Protein AF-0000000085093942 (afdb_homodimer)

Radius of gyration: 23.27 Å; Cα contacts (8 Å, |Δi|>4): 453; chains: 2; bounding box: 44×76×63 Å

Structure (mmCIF, N/CA/C/O backbone):
data_AF-0000000085093942-model_v1
#
loop_
_entity.id
_entity.type
_entity.pdbx_description
1 polymer 'DUF1772-domain-containing protein'
#
loop_
_atom_site.group_PDB
_atom_site.id
_atom_site.type_symbol
_atom_site.label_atom_id
_atom_site.label_alt_id
_atom_site.label_comp_id
_atom_site.label_asym_id
_atom_site.label_entity_id
_atom_site.label_seq_id
_atom_site.pdbx_PDB_ins_code
_atom_site.Cartn_x
_atom_site.Cartn_y
_atom_site.Cartn_z
_atom_site.occupancy
_atom_site.B_iso_or_equiv
_atom_site.auth_seq_id
_atom_site.auth_comp_id
_atom_site.auth_asym_id
_atom_site.auth_atom_id
_atom_site.pdbx_PDB_model_num
ATOM 1 N N . MET A 1 1 ? 20.281 -48.281 9.906 1 34.34 1 MET A N 1
ATOM 2 C CA . MET A 1 1 ? 18.875 -47.969 10.156 1 34.34 1 MET A CA 1
ATOM 3 C C . MET A 1 1 ? 18.703 -46.531 10.617 1 34.34 1 MET A C 1
ATOM 5 O O . MET A 1 1 ? 19.203 -46.156 11.672 1 34.34 1 MET A O 1
ATOM 9 N N . SER A 1 2 ? 18.625 -45.656 9.695 1 48.56 2 SER A N 1
ATOM 10 C CA . SER A 1 2 ? 18.5 -44.219 9.953 1 48.56 2 SER A CA 1
ATOM 11 C C . SER A 1 2 ? 17.344 -43.906 10.906 1 48.56 2 SER A C 1
ATOM 13 O O . SER A 1 2 ? 16.266 -44.469 10.766 1 48.56 2 SER A O 1
ATOM 15 N N . SER A 1 3 ? 17.656 -43.5 12.148 1 49.12 3 SER A N 1
ATOM 16 C CA . SER A 1 3 ? 16.734 -43.25 13.25 1 49.12 3 SER A CA 1
ATOM 17 C C . SER A 1 3 ? 15.523 -42.438 12.789 1 49.12 3 SER A C 1
ATOM 19 O O . SER A 1 3 ? 15.625 -41.656 11.836 1 49.12 3 SER A O 1
ATOM 21 N N . PRO A 1 4 ? 14.297 -42.969 13.312 1 52.38 4 PRO A N 1
ATOM 22 C CA . PRO A 1 4 ? 13.055 -42.281 12.969 1 52.38 4 PRO A CA 1
ATOM 23 C C . PRO A 1 4 ? 13.172 -40.75 13.102 1 52.38 4 PRO A C 1
ATOM 25 O O . PRO A 1 4 ? 12.422 -40.031 12.461 1 52.38 4 PRO A O 1
ATOM 28 N N . LEU A 1 5 ? 13.953 -40.312 13.969 1 55.22 5 LEU A N 1
ATOM 29 C CA . LEU A 1 5 ? 14.18 -38.875 14.07 1 55.22 5 LEU A CA 1
ATOM 30 C C . LEU A 1 5 ? 14.914 -38.344 12.836 1 55.22 5 LEU A C 1
ATOM 32 O O . LEU A 1 5 ? 14.781 -37.188 12.484 1 55.22 5 LEU A O 1
ATOM 36 N N . GLN A 1 6 ? 15.836 -39.094 12.289 1 44.84 6 GLN A N 1
ATOM 37 C CA . GLN A 1 6 ? 16.531 -38.719 11.07 1 44.84 6 GLN A CA 1
ATOM 38 C C . GLN A 1 6 ? 15.578 -38.719 9.875 1 44.84 6 GLN A C 1
ATOM 40 O O . GLN A 1 6 ? 15.648 -37.812 9.016 1 44.84 6 GLN A O 1
ATOM 45 N N . LEU A 1 7 ? 14.672 -39.688 9.727 1 47.19 7 LEU A N 1
ATOM 46 C CA . LEU A 1 7 ? 13.664 -39.688 8.672 1 47.19 7 LEU A CA 1
ATOM 47 C C . LEU A 1 7 ? 12.672 -38.531 8.883 1 47.19 7 LEU A C 1
ATOM 49 O O . LEU A 1 7 ? 12.211 -37.938 7.918 1 47.19 7 LEU A O 1
ATOM 53 N N . GLN A 1 8 ? 12.242 -38.312 10.133 1 45.25 8 GLN A N 1
ATOM 54 C CA . GLN A 1 8 ? 11.344 -37.188 10.383 1 45.25 8 GLN A CA 1
ATOM 55 C C . GLN A 1 8 ? 12.047 -35.844 10.125 1 45.25 8 GLN A C 1
ATOM 57 O O . GLN A 1 8 ? 11.422 -34.875 9.68 1 45.25 8 GLN A O 1
ATOM 62 N N . LEU A 1 9 ? 13.305 -35.75 10.453 1 42.56 9 LEU A N 1
ATOM 63 C CA . LEU A 1 9 ? 14.055 -34.531 10.125 1 42.56 9 LEU A CA 1
ATOM 64 C C . LEU A 1 9 ? 14.328 -34.469 8.625 1 42.56 9 LEU A C 1
ATOM 66 O O . LEU A 1 9 ? 14.391 -33.375 8.055 1 42.56 9 LEU A O 1
ATOM 70 N N . GLN A 1 10 ? 14.711 -35.594 7.902 1 41.38 10 GLN A N 1
ATOM 71 C CA . GLN A 1 10 ? 14.82 -35.625 6.449 1 41.38 10 GLN A CA 1
ATOM 72 C C . GLN A 1 10 ? 13.477 -35.344 5.789 1 41.38 10 GLN A C 1
ATOM 74 O O . GLN A 1 10 ? 13.406 -34.656 4.766 1 41.38 10 GLN A O 1
ATOM 79 N N . SER A 1 11 ? 12.406 -36.031 6.211 1 41.09 11 SER A N 1
ATOM 80 C CA . SER A 1 11 ? 11.102 -35.656 5.672 1 41.09 11 SER A CA 1
ATOM 81 C C . SER A 1 11 ? 10.742 -34.219 6.031 1 41.09 11 SER A C 1
ATOM 83 O O . SER A 1 11 ? 10.188 -33.5 5.207 1 41.09 11 SER A O 1
ATOM 85 N N . LEU A 1 12 ? 11 -33.781 7.203 1 42.44 12 LEU A N 1
ATOM 86 C CA . LEU A 1 12 ? 10.852 -32.375 7.566 1 42.44 12 LEU A CA 1
ATOM 87 C C . LEU A 1 12 ? 11.875 -31.5 6.832 1 42.44 12 LEU A C 1
ATOM 89 O O . LEU A 1 12 ? 11.602 -30.344 6.523 1 42.44 12 LEU A O 1
ATOM 93 N N . SER A 1 13 ? 13.102 -31.891 6.762 1 40.06 13 SER A N 1
ATOM 94 C CA . SER A 1 13 ? 14.102 -31.203 5.953 1 40.06 13 SER A CA 1
ATOM 95 C C . SER A 1 13 ? 13.758 -31.266 4.469 1 40.06 13 SER A C 1
ATOM 97 O O . SER A 1 13 ? 13.945 -30.297 3.734 1 40.06 13 SER A O 1
ATOM 99 N N . SER A 1 14 ? 13.633 -32.469 3.867 1 39.09 14 SER A N 1
ATOM 100 C CA . SER A 1 14 ? 13.211 -32.594 2.479 1 39.09 14 SER A CA 1
ATOM 101 C C . SER A 1 14 ? 11.836 -31.953 2.26 1 39.09 14 SER A C 1
ATOM 103 O O . SER A 1 14 ? 11.531 -31.484 1.163 1 39.09 14 SER A O 1
ATOM 105 N N . LEU A 1 15 ? 10.797 -32.312 3.008 1 39 15 LEU A N 1
ATOM 106 C CA . LEU A 1 15 ? 9.516 -31.625 3.012 1 39 15 LEU A CA 1
ATOM 107 C C . LEU A 1 15 ? 9.711 -30.141 3.33 1 39 15 LEU A C 1
ATOM 109 O O . LEU A 1 15 ? 8.75 -29.375 3.305 1 39 15 LEU A O 1
ATOM 113 N N . THR A 1 16 ? 10.695 -29.75 4.125 1 39.97 16 THR A N 1
ATOM 114 C CA . THR A 1 16 ? 11 -28.438 4.695 1 39.97 16 THR A CA 1
ATOM 115 C C . THR A 1 16 ? 11.141 -27.391 3.594 1 39.97 16 THR A C 1
ATOM 117 O O . THR A 1 16 ? 10.508 -26.328 3.656 1 39.97 16 THR A O 1
ATOM 120 N N . ILE A 1 17 ? 12.375 -27.125 3.051 1 42.88 17 ILE A N 1
ATOM 121 C CA . ILE A 1 17 ? 12.711 -26.125 2.041 1 42.88 17 ILE A CA 1
ATOM 122 C C . ILE A 1 17 ? 11.945 -26.422 0.755 1 42.88 17 ILE A C 1
ATOM 124 O O . ILE A 1 17 ? 11.445 -25.484 0.107 1 42.88 17 ILE A O 1
ATOM 128 N N . SER A 1 18 ? 11.969 -27.625 0.318 1 43.94 18 SER A N 1
ATOM 129 C CA . SER A 1 18 ? 11.344 -28.047 -0.922 1 43.94 18 SER A CA 1
ATOM 130 C C . S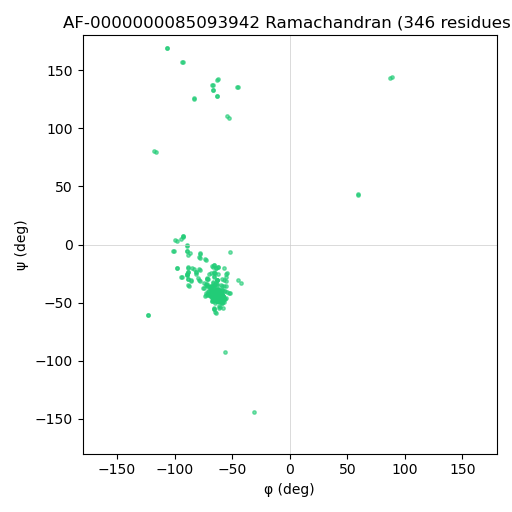ER A 1 18 ? 9.836 -27.812 -0.888 1 43.94 18 SER A C 1
ATOM 132 O O . SER A 1 18 ? 9.234 -27.453 -1.902 1 43.94 18 SER A O 1
ATOM 134 N N . SER A 1 19 ? 9.219 -28.375 0.167 1 44.09 19 SER A N 1
ATOM 135 C CA . SER A 1 19 ? 7.77 -28.219 0.263 1 44.09 19 SER A CA 1
ATOM 136 C C . SER A 1 19 ? 7.379 -26.75 0.396 1 44.09 19 SER A C 1
ATOM 138 O O . SER A 1 19 ? 6.203 -26.406 0.272 1 44.09 19 SER A O 1
ATOM 140 N N . PHE A 1 20 ? 8.266 -25.891 0.915 1 48.88 20 PHE A N 1
ATOM 141 C CA . PHE A 1 20 ? 8 -24.469 1.139 1 48.88 20 PHE A CA 1
ATOM 142 C C . PHE A 1 20 ? 8.312 -23.656 -0.111 1 48.88 20 PHE A C 1
ATOM 144 O O . PHE A 1 20 ? 8.195 -22.422 -0.103 1 48.88 20 PHE A O 1
ATOM 151 N N . LEU A 1 21 ? 8.883 -24.281 -1.082 1 53.06 21 LEU A N 1
ATOM 152 C CA . LEU A 1 21 ? 9.32 -23.734 -2.361 1 53.06 21 LEU A CA 1
ATOM 153 C C . LEU A 1 21 ? 8.125 -23.25 -3.178 1 53.06 21 LEU A C 1
ATOM 155 O O . LEU A 1 21 ? 8.195 -22.203 -3.836 1 53.06 21 LEU A O 1
ATOM 159 N N . PRO A 1 22 ? 7.188 -24.188 -3.242 1 52.16 22 PRO A N 1
ATOM 160 C CA . PRO A 1 22 ? 6.109 -23.859 -4.184 1 52.16 22 PRO A CA 1
ATOM 161 C C . PRO A 1 22 ? 5.469 -22.5 -3.904 1 52.16 22 PRO A C 1
ATOM 163 O O . PRO A 1 22 ? 5.117 -21.781 -4.84 1 52.16 22 PRO A O 1
ATOM 166 N N . PRO A 1 23 ? 5.551 -22.016 -2.619 1 70.12 23 PRO A N 1
ATOM 167 C CA . PRO A 1 23 ? 4.859 -20.734 -2.436 1 70.12 23 PRO A CA 1
ATOM 168 C C . PRO A 1 23 ? 5.781 -19.531 -2.639 1 70.12 23 PRO A C 1
ATOM 170 O O . PRO A 1 23 ? 5.32 -18.391 -2.609 1 70.12 23 PRO A O 1
ATOM 173 N N . LEU A 1 24 ? 7.012 -19.969 -3.113 1 76.81 24 LEU A N 1
ATOM 174 C CA . LEU A 1 24 ? 8.023 -18.922 -3.152 1 76.81 24 LEU A CA 1
ATOM 175 C C . LEU A 1 24 ? 7.711 -17.891 -4.242 1 76.81 24 LEU A C 1
ATOM 177 O O . LEU A 1 24 ? 7.824 -16.688 -4.02 1 76.81 24 LEU A O 1
ATOM 181 N N . PRO A 1 25 ? 7.312 -18.406 -5.387 1 84.38 25 PRO A N 1
ATOM 182 C CA . PRO A 1 25 ? 6.953 -17.422 -6.418 1 84.38 25 PRO A CA 1
ATOM 183 C C . PRO A 1 25 ? 5.895 -16.438 -5.949 1 84.38 25 PRO A C 1
ATOM 185 O O . PRO A 1 25 ? 5.914 -15.266 -6.355 1 84.38 25 PRO A O 1
ATOM 188 N N . LEU A 1 26 ? 5.172 -16.875 -5.047 1 92.69 26 LEU A N 1
ATOM 189 C CA . LEU A 1 26 ? 4.094 -15.992 -4.609 1 92.69 26 LEU A CA 1
ATOM 190 C C . LEU A 1 26 ? 4.605 -14.953 -3.621 1 92.69 26 LEU A C 1
ATOM 192 O O . LEU A 1 26 ? 4.082 -13.836 -3.562 1 92.69 26 LEU A O 1
ATOM 196 N N . VAL A 1 27 ? 5.68 -15.305 -2.938 1 96 27 VAL A N 1
ATOM 197 C CA . VAL A 1 27 ? 6.234 -14.383 -1.95 1 96 27 VAL A CA 1
ATOM 198 C C . VAL A 1 27 ? 6.766 -13.141 -2.65 1 96 27 VAL A C 1
ATOM 200 O O . VAL A 1 27 ? 6.457 -12.016 -2.25 1 96 27 VAL A O 1
ATOM 203 N N . GLY A 1 28 ? 7.535 -13.312 -3.688 1 97.25 28 GLY A N 1
ATOM 204 C CA . GLY A 1 28 ? 8.047 -12.172 -4.434 1 97.25 28 GLY A CA 1
ATOM 205 C C . GLY A 1 28 ? 6.953 -11.312 -5.035 1 97.25 28 GLY A C 1
ATOM 206 O O . GLY A 1 28 ? 7.059 -10.086 -5.047 1 97.25 28 GLY A O 1
ATOM 207 N N . LEU A 1 29 ? 5.965 -11.984 -5.504 1 96.75 29 LEU A N 1
ATOM 208 C CA . LEU A 1 29 ? 4.84 -11.258 -6.078 1 96.75 29 LEU A CA 1
ATOM 209 C C . LEU A 1 29 ? 4.105 -10.461 -5.012 1 96.75 29 LEU A C 1
ATOM 211 O O . LEU A 1 29 ? 3.768 -9.289 -5.227 1 96.75 29 LEU A O 1
ATOM 215 N N . ILE A 1 30 ? 3.91 -11.008 -3.867 1 97.75 30 ILE A N 1
ATOM 216 C CA . ILE A 1 30 ? 3.221 -10.359 -2.758 1 97.75 30 ILE A CA 1
ATOM 217 C C . ILE A 1 30 ? 4.047 -9.172 -2.258 1 97.75 30 ILE A C 1
ATOM 219 O O . ILE A 1 30 ? 3.525 -8.07 -2.104 1 97.75 30 ILE A O 1
ATOM 223 N N . THR A 1 31 ? 5.293 -9.383 -2.051 1 98.19 31 THR A N 1
ATOM 224 C CA . THR A 1 31 ? 6.133 -8.344 -1.468 1 98.19 31 THR A CA 1
ATOM 225 C C . THR A 1 31 ? 6.363 -7.211 -2.465 1 98.19 31 THR A C 1
ATOM 227 O O . THR A 1 31 ? 6.406 -6.039 -2.084 1 98.19 31 THR A O 1
ATOM 230 N N . SER A 1 32 ? 6.473 -7.523 -3.703 1 98.25 32 SER A N 1
ATOM 231 C CA . SER A 1 32 ? 6.645 -6.465 -4.691 1 98.25 32 SER A CA 1
ATOM 232 C C . SER A 1 32 ? 5.348 -5.691 -4.906 1 98.25 32 SER A C 1
ATOM 234 O O . SER A 1 32 ? 5.371 -4.484 -5.164 1 98.25 32 SER A O 1
ATOM 236 N N . THR A 1 33 ? 4.219 -6.336 -4.816 1 98.06 33 THR A N 1
ATOM 237 C CA . THR A 1 33 ? 2.932 -5.652 -4.836 1 98.06 33 THR A CA 1
ATOM 238 C C . THR A 1 33 ? 2.816 -4.684 -3.658 1 98.06 33 THR A C 1
ATOM 240 O O . THR A 1 33 ? 2.408 -3.535 -3.832 1 98.06 33 THR A O 1
ATOM 243 N N . SER A 1 34 ? 3.18 -5.188 -2.525 1 98.38 34 SER A N 1
ATOM 244 C CA . SER A 1 34 ? 3.131 -4.355 -1.329 1 98.38 34 SER A CA 1
ATOM 245 C C . SER A 1 34 ? 4.043 -3.141 -1.462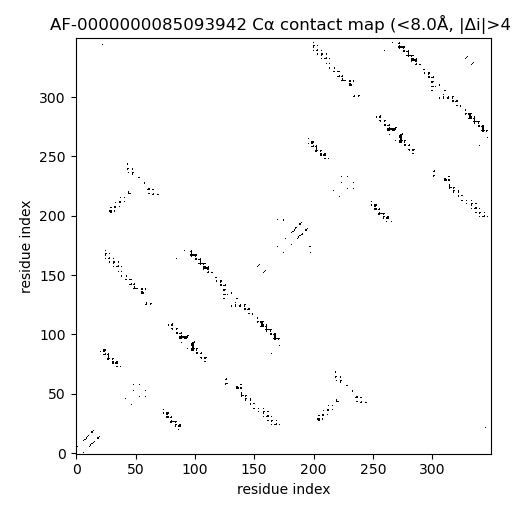 1 98.38 34 SER A C 1
ATOM 247 O O . SER A 1 34 ? 3.68 -2.035 -1.054 1 98.38 34 SER A O 1
ATOM 249 N N . ALA A 1 35 ? 5.176 -3.387 -2.02 1 98.5 35 ALA A N 1
ATOM 250 C CA . ALA A 1 35 ? 6.129 -2.295 -2.193 1 98.5 35 ALA A CA 1
ATOM 251 C C . ALA A 1 35 ? 5.582 -1.233 -3.143 1 98.5 35 ALA A C 1
ATOM 253 O O . ALA A 1 35 ? 5.719 -0.035 -2.889 1 98.5 35 ALA A O 1
ATOM 254 N N . LEU A 1 36 ? 5.039 -1.687 -4.164 1 98.19 36 LEU A N 1
ATOM 255 C CA . LEU A 1 36 ? 4.465 -0.765 -5.137 1 98.19 36 LEU A CA 1
ATOM 256 C C . LEU A 1 36 ? 3.287 -0.005 -4.535 1 98.19 36 LEU A C 1
ATOM 258 O O . LEU A 1 36 ? 3.172 1.211 -4.707 1 98.19 36 LEU A O 1
ATOM 262 N N . ALA A 1 37 ? 2.42 -0.671 -3.852 1 98.31 37 ALA A N 1
ATOM 263 C CA . ALA A 1 37 ? 1.293 -0.031 -3.18 1 98.31 37 ALA A CA 1
ATOM 264 C C . ALA A 1 37 ? 1.773 1.001 -2.164 1 98.31 37 ALA A C 1
ATOM 266 O O . ALA A 1 37 ? 1.21 2.094 -2.064 1 98.31 37 ALA A O 1
ATOM 267 N N . TYR A 1 38 ? 2.781 0.664 -1.431 1 98.5 38 TYR A N 1
ATOM 268 C CA . TYR A 1 38 ? 3.334 1.586 -0.444 1 98.5 38 TYR A CA 1
ATOM 269 C C . TYR A 1 38 ? 3.863 2.848 -1.112 1 98.5 38 TYR A C 1
ATOM 271 O O . TYR A 1 38 ? 3.662 3.957 -0.61 1 98.5 38 TYR A O 1
ATOM 279 N N . ALA A 1 39 ? 4.57 2.656 -2.176 1 97.62 39 ALA A N 1
ATOM 280 C CA . ALA A 1 39 ? 5.109 3.807 -2.896 1 97.62 39 ALA A CA 1
ATOM 281 C C . ALA A 1 39 ? 3.992 4.73 -3.373 1 97.62 39 ALA A C 1
ATOM 283 O O . ALA A 1 39 ? 4.117 5.953 -3.303 1 97.62 39 ALA A O 1
ATOM 284 N N . TYR A 1 40 ? 2.99 4.176 -3.84 1 97.44 40 TYR A N 1
ATOM 285 C CA . TYR A 1 40 ? 1.826 4.957 -4.25 1 97.44 40 TYR A CA 1
ATOM 286 C C . TYR A 1 40 ? 1.253 5.738 -3.072 1 97.44 40 TYR A C 1
ATOM 288 O O . TYR A 1 40 ? 0.919 6.918 -3.205 1 97.44 40 TYR A O 1
ATOM 296 N N . CYS A 1 41 ? 1.145 5.078 -1.937 1 97.81 41 CYS A N 1
ATOM 297 C CA . CYS A 1 41 ? 0.613 5.711 -0.735 1 97.81 41 CYS A CA 1
ATOM 298 C C . CYS A 1 41 ? 1.505 6.863 -0.286 1 97.81 41 CYS A C 1
ATOM 300 O O . CYS A 1 41 ? 1.009 7.91 0.135 1 97.81 41 CYS A O 1
ATOM 302 N N . GLU A 1 42 ? 2.807 6.648 -0.378 1 97.38 42 GLU A N 1
ATOM 303 C CA . GLU A 1 42 ? 3.717 7.738 -0.029 1 97.38 42 GLU A CA 1
ATOM 304 C C . GLU A 1 42 ? 3.426 8.984 -0.854 1 97.38 42 GLU A C 1
ATOM 306 O O . GLU A 1 42 ? 3.43 10.102 -0.327 1 97.38 42 GLU A O 1
ATOM 311 N N . HIS A 1 43 ? 3.137 8.758 -2.08 1 96 43 HIS A N 1
ATOM 312 C CA . HIS A 1 43 ? 2.836 9.875 -2.971 1 96 43 HIS A CA 1
ATOM 313 C C . HIS A 1 43 ? 1.534 10.562 -2.572 1 96 43 HIS A C 1
ATOM 315 O O . HIS A 1 43 ? 1.49 11.789 -2.432 1 96 43 HIS A O 1
ATOM 321 N N . ILE A 1 44 ? 0.555 9.797 -2.289 1 96.81 44 ILE A N 1
ATOM 322 C CA . ILE A 1 44 ? -0.771 10.375 -2.111 1 96.81 44 ILE A CA 1
ATOM 323 C C . ILE A 1 44 ? -0.874 11.016 -0.728 1 96.81 44 ILE A C 1
ATOM 325 O O . ILE A 1 44 ? -1.553 12.031 -0.553 1 96.81 44 ILE A O 1
ATOM 329 N N . PHE A 1 45 ? -0.186 10.523 0.266 1 97.69 45 PHE A N 1
ATOM 330 C CA . PHE A 1 45 ? -0.375 10.992 1.634 1 97.69 45 PHE A CA 1
ATOM 331 C C . PHE A 1 45 ? 0.629 12.086 1.974 1 97.69 45 PHE A C 1
ATOM 333 O O . PHE A 1 45 ? 0.343 12.961 2.787 1 97.69 45 PHE A O 1
ATOM 340 N N . LEU A 1 46 ? 1.808 12.109 1.364 1 97.69 46 LEU A N 1
ATOM 341 C CA . LEU A 1 46 ? 2.84 13.062 1.753 1 97.69 46 LEU A CA 1
ATOM 342 C C . LEU A 1 46 ? 2.842 14.273 0.823 1 97.69 46 LEU A C 1
ATOM 344 O O . LEU A 1 46 ? 3.301 15.352 1.202 1 97.69 46 LEU A O 1
ATOM 348 N N . ASN A 1 47 ? 2.299 14.148 -0.336 1 97.06 47 ASN A N 1
ATOM 349 C CA . ASN A 1 47 ? 2.307 15.234 -1.312 1 97.06 47 ASN A CA 1
ATOM 350 C C . ASN A 1 47 ? 1.539 16.453 -0.804 1 97.06 47 ASN A C 1
ATOM 352 O O . ASN A 1 47 ? 1.998 17.578 -0.951 1 97.06 47 ASN A O 1
ATOM 356 N N . PRO A 1 48 ? 0.428 16.297 -0.126 1 97.19 48 PRO A N 1
ATOM 357 C CA . PRO A 1 48 ? -0.323 17.453 0.362 1 97.19 48 PRO A CA 1
ATOM 358 C C . PRO A 1 48 ? 0.454 18.281 1.394 1 97.19 48 PRO A C 1
ATOM 360 O O . PRO A 1 48 ? 0.179 19.469 1.582 1 97.19 48 PRO A O 1
ATOM 363 N N . LEU A 1 49 ? 1.427 17.703 2.002 1 97.12 49 LEU A N 1
ATOM 364 C CA . LEU A 1 49 ? 2.211 18.391 3.027 1 97.12 49 LEU A CA 1
ATOM 365 C C . LEU A 1 49 ? 3.127 19.438 2.404 1 97.12 49 LEU A C 1
ATOM 367 O O . LEU A 1 49 ? 3.645 20.312 3.104 1 97.12 49 LEU A O 1
ATOM 371 N N . SER A 1 50 ? 3.277 19.375 1.107 1 95.56 50 SER A N 1
ATOM 372 C CA . SER A 1 50 ? 4.164 20.312 0.415 1 95.56 50 SER A CA 1
ATOM 373 C C . SER A 1 50 ? 3.512 21.672 0.255 1 95.56 50 SER A C 1
ATOM 375 O O . SER A 1 50 ? 4.164 22.641 -0.157 1 95.56 50 SER A O 1
ATOM 377 N N . ASP A 1 51 ? 2.271 21.75 0.593 1 95.69 51 ASP A N 1
ATOM 378 C CA . ASP A 1 51 ? 1.562 23.031 0.506 1 95.69 51 ASP A CA 1
ATOM 379 C C . ASP A 1 51 ? 2.119 24.031 1.508 1 95.69 51 ASP A C 1
ATOM 381 O O . ASP A 1 51 ? 2.266 23.734 2.691 1 95.69 51 ASP A O 1
ATOM 385 N N . PRO A 1 52 ? 2.398 25.266 1.085 1 94.94 52 PRO A N 1
ATOM 386 C CA . PRO A 1 52 ? 3.004 26.281 1.96 1 94.94 52 PRO A CA 1
ATOM 387 C C . PRO A 1 52 ? 2.121 26.625 3.154 1 94.94 52 PRO A C 1
ATOM 389 O O . PRO A 1 52 ? 2.613 27.156 4.16 1 94.94 52 PRO A O 1
ATOM 392 N N . SER A 1 53 ? 0.851 26.344 3.121 1 94.56 53 SER A N 1
ATOM 393 C CA . SER A 1 53 ? -0.061 26.672 4.215 1 94.56 53 SER A CA 1
ATOM 394 C C . SER A 1 53 ? 0.071 25.656 5.355 1 94.56 53 SER A C 1
ATOM 396 O O . SER A 1 53 ? -0.42 25.891 6.461 1 94.56 53 SER A O 1
ATOM 398 N N . VAL A 1 54 ? 0.75 24.578 5.141 1 97.06 54 VAL A N 1
ATOM 399 C CA . VAL A 1 54 ? 0.948 23.562 6.168 1 97.06 54 VAL A CA 1
ATOM 400 C C . VAL A 1 54 ? 2.115 23.953 7.07 1 97.06 54 VAL A C 1
ATOM 402 O O . VAL A 1 54 ? 3.229 24.188 6.59 1 97.06 54 VAL A O 1
ATOM 405 N N . PRO A 1 55 ? 1.916 24.016 8.344 1 96.62 55 PRO A N 1
ATOM 406 C CA . PRO A 1 55 ? 3.02 24.375 9.234 1 96.62 55 PRO A CA 1
ATOM 407 C C . PRO A 1 55 ? 4.176 23.375 9.188 1 96.62 55 PRO A C 1
ATOM 409 O O . PRO A 1 55 ? 3.945 22.172 9.117 1 96.62 55 PRO A O 1
ATOM 412 N N . PRO A 1 56 ? 5.371 23.875 9.266 1 96.25 56 PRO A N 1
ATOM 413 C CA . PRO A 1 56 ? 6.539 23 9.266 1 96.25 56 PRO A CA 1
ATOM 414 C C . PRO A 1 56 ? 6.496 21.969 10.391 1 96.25 56 PRO A C 1
ATOM 416 O O . PRO A 1 56 ? 6.895 20.812 10.188 1 96.25 56 PRO A O 1
ATOM 419 N N . ALA A 1 57 ? 5.969 22.359 11.508 1 94.94 57 ALA A N 1
ATOM 420 C CA . ALA A 1 57 ? 5.898 21.453 12.656 1 94.94 57 ALA A CA 1
ATOM 421 C C . ALA A 1 57 ? 5.02 20.234 12.344 1 94.94 57 ALA A C 1
ATOM 423 O O . ALA A 1 57 ? 5.285 19.141 12.828 1 94.94 57 ALA A O 1
ATOM 424 N N . THR A 1 58 ? 3.988 20.438 11.57 1 96.56 58 THR A N 1
ATOM 425 C CA . THR A 1 58 ? 3.096 19.344 11.188 1 96.56 58 THR A CA 1
ATOM 426 C C . THR A 1 58 ? 3.797 18.375 10.242 1 96.56 58 THR A C 1
ATOM 428 O O . THR A 1 58 ? 3.686 17.156 10.391 1 96.56 58 THR A O 1
ATOM 431 N N . ILE A 1 59 ? 4.492 18.922 9.305 1 97.56 59 ILE A N 1
ATOM 432 C CA . ILE A 1 59 ? 5.242 18.094 8.367 1 97.56 59 ILE A CA 1
ATOM 433 C C . ILE A 1 59 ? 6.219 17.203 9.141 1 97.56 59 ILE A C 1
ATOM 435 O O . ILE A 1 59 ? 6.262 15.992 8.93 1 97.56 59 ILE A O 1
ATOM 439 N N . ARG A 1 60 ? 6.953 17.797 10.016 1 96.69 60 ARG A N 1
ATOM 440 C CA . ARG A 1 60 ? 7.922 17.078 10.828 1 96.69 60 ARG A CA 1
ATOM 441 C C . ARG A 1 60 ? 7.242 15.977 11.648 1 96.69 60 ARG A C 1
ATOM 443 O O . ARG A 1 60 ? 7.742 14.852 11.719 1 96.69 60 ARG A O 1
ATOM 450 N N . ARG A 1 61 ? 6.156 16.281 12.211 1 95.25 61 ARG A N 1
ATOM 451 C CA . ARG A 1 61 ? 5.43 15.328 13.039 1 95.25 61 ARG A CA 1
ATOM 452 C C . ARG A 1 61 ? 4.984 14.125 12.211 1 95.25 61 ARG A C 1
ATOM 454 O O . ARG A 1 61 ? 5.18 12.977 12.625 1 95.25 61 ARG A O 1
ATOM 461 N N . VAL A 1 62 ? 4.371 14.383 11.062 1 96.94 62 VAL A N 1
ATOM 462 C CA . VAL A 1 62 ? 3.885 13.305 10.211 1 96.94 62 VAL A CA 1
ATOM 463 C C . VAL A 1 62 ? 5.047 12.391 9.812 1 96.94 62 VAL A C 1
ATOM 465 O O . VAL A 1 62 ? 4.961 11.172 9.961 1 96.94 62 VAL A O 1
ATOM 468 N N . TRP A 1 63 ? 6.141 13 9.414 1 97.31 63 TRP A N 1
ATOM 469 C CA . TRP A 1 63 ? 7.301 12.227 8.984 1 97.31 63 TRP A CA 1
ATOM 470 C C . TRP A 1 63 ? 7.895 11.445 10.156 1 97.31 63 TRP A C 1
ATOM 472 O O . TRP A 1 63 ? 8.195 10.25 10.031 1 97.31 63 TRP A O 1
ATOM 482 N N . GLN A 1 64 ? 8.062 12.031 11.242 1 96 64 GLN A N 1
ATOM 483 C CA . GLN A 1 64 ? 8.68 11.391 12.391 1 96 64 GLN A CA 1
ATOM 484 C C . GLN A 1 64 ? 7.848 10.211 12.883 1 96 64 GLN A C 1
ATOM 486 O O . GLN A 1 64 ? 8.391 9.219 13.375 1 96 64 GLN A O 1
ATOM 491 N N . LYS A 1 65 ? 6.586 10.281 12.711 1 96.19 65 LYS A N 1
ATOM 492 C CA . LYS A 1 65 ? 5.711 9.211 13.195 1 96.19 65 LYS A CA 1
ATOM 493 C C . LYS A 1 65 ? 5.562 8.109 12.148 1 96.19 65 LYS A C 1
ATOM 495 O O . LYS A 1 65 ? 5.496 6.93 12.484 1 96.19 65 LYS A O 1
ATOM 500 N N . CYS A 1 66 ? 5.543 8.5 10.922 1 96.25 66 CYS A N 1
ATOM 501 C CA . CYS A 1 66 ? 5.277 7.496 9.898 1 96.25 66 CYS A CA 1
ATOM 502 C C . CYS A 1 66 ? 6.57 6.836 9.43 1 96.25 66 CYS A C 1
ATOM 504 O O . CYS A 1 66 ? 6.543 5.734 8.875 1 96.25 66 CYS A O 1
ATOM 506 N N . PHE A 1 67 ? 7.738 7.469 9.648 1 95.88 67 PHE A N 1
ATOM 507 C CA . PHE A 1 67 ? 8.984 6.973 9.07 1 95.88 67 PHE A CA 1
ATOM 508 C C . PHE A 1 67 ? 9.367 5.637 9.688 1 95.88 67 PHE A C 1
ATOM 510 O O . PHE A 1 67 ? 9.672 4.68 8.969 1 95.88 67 PHE A O 1
ATOM 517 N N . PRO A 1 68 ? 9.391 5.41 10.953 1 95.5 68 PRO A N 1
ATOM 518 C CA . PRO A 1 68 ? 9.852 4.141 11.516 1 95.5 68 PRO A CA 1
ATOM 519 C C . PRO A 1 68 ? 9.016 2.951 11.055 1 95.5 68 PRO A C 1
ATOM 521 O O . PRO A 1 68 ? 9.555 1.989 10.5 1 95.5 68 PRO A O 1
ATOM 524 N N . PRO A 1 69 ? 7.688 2.992 11.219 1 97.25 69 PRO A N 1
ATOM 525 C CA . PRO A 1 69 ? 6.941 1.839 10.711 1 97.25 69 PRO A CA 1
ATOM 526 C C . PRO A 1 69 ? 7 1.718 9.188 1 97.25 69 PRO A C 1
ATOM 528 O O . PRO A 1 69 ? 6.977 0.607 8.648 1 97.25 69 PRO A O 1
ATOM 531 N N . GLY A 1 70 ? 7.055 2.869 8.516 1 96.81 70 GLY A N 1
ATOM 532 C CA . GLY A 1 70 ? 7.23 2.832 7.074 1 96.81 70 GLY A CA 1
ATOM 533 C C . GLY A 1 70 ? 8.539 2.193 6.648 1 96.81 70 GLY A C 1
ATOM 534 O O . GLY A 1 70 ? 8.578 1.422 5.688 1 96.81 70 GLY A O 1
ATOM 535 N N . PHE A 1 71 ? 9.57 2.471 7.387 1 94.62 71 PHE A N 1
ATOM 536 C CA . PHE A 1 71 ? 10.883 1.901 7.105 1 94.62 71 PHE A CA 1
ATOM 537 C C . PHE A 1 71 ? 10.867 0.388 7.281 1 94.62 71 PHE A C 1
ATOM 539 O O . PHE A 1 71 ? 11.414 -0.345 6.457 1 94.62 71 PHE A O 1
ATOM 546 N N . VAL A 1 72 ? 10.281 -0.065 8.297 1 96.38 72 VAL A N 1
ATOM 547 C CA . VAL A 1 72 ? 10.164 -1.499 8.539 1 96.38 72 VAL A CA 1
ATOM 548 C C . VAL A 1 72 ? 9.391 -2.156 7.398 1 96.38 72 VAL A C 1
ATOM 550 O O . VAL A 1 72 ? 9.797 -3.201 6.887 1 96.38 72 VAL A O 1
ATOM 553 N N . PHE A 1 73 ? 8.305 -1.562 7.008 1 97.25 73 PHE A N 1
ATOM 554 C CA . PHE A 1 73 ? 7.48 -2.09 5.93 1 97.25 73 PHE A CA 1
ATOM 555 C C . PHE A 1 73 ? 8.273 -2.172 4.629 1 97.25 73 PHE A C 1
ATOM 557 O O . PHE A 1 73 ? 8.25 -3.197 3.945 1 97.25 73 PHE A O 1
ATOM 564 N N . VAL A 1 74 ? 8.961 -1.12 4.309 1 96.69 74 VAL A N 1
ATOM 565 C CA . VAL A 1 74 ? 9.75 -1.05 3.082 1 96.69 74 VAL A CA 1
ATOM 566 C C . VAL A 1 74 ? 10.883 -2.07 3.133 1 96.69 74 VAL A C 1
ATOM 568 O O . VAL A 1 74 ? 11.07 -2.844 2.191 1 96.69 74 VAL A O 1
ATOM 571 N N . ALA A 1 75 ? 11.617 -2.125 4.227 1 96 75 ALA A N 1
ATOM 572 C CA . ALA A 1 75 ? 12.742 -3.045 4.363 1 96 75 ALA A CA 1
ATOM 573 C C . ALA A 1 75 ? 12.281 -4.496 4.277 1 96 75 ALA A C 1
ATOM 575 O O . ALA A 1 75 ? 12.875 -5.305 3.562 1 96 75 ALA A O 1
ATOM 576 N N . THR A 1 76 ? 11.195 -4.781 4.973 1 96.44 76 THR A N 1
ATOM 577 C CA . THR A 1 76 ? 10.719 -6.16 4.992 1 96.44 76 THR A CA 1
ATOM 578 C C . THR A 1 76 ? 10.219 -6.578 3.611 1 96.44 76 THR A C 1
ATOM 580 O O . THR A 1 76 ? 10.422 -7.719 3.191 1 96.44 76 THR A O 1
ATOM 583 N N . SER A 1 77 ? 9.539 -5.711 2.906 1 97.69 77 SER A N 1
ATOM 584 C CA . SER A 1 77 ? 9.062 -6.039 1.566 1 97.69 77 SER A CA 1
ATOM 585 C C . SER A 1 77 ? 10.219 -6.297 0.614 1 97.69 77 SER A C 1
ATOM 587 O O . SER A 1 77 ? 10.18 -7.227 -0.191 1 97.69 77 SER A O 1
ATOM 589 N N . ARG A 1 78 ? 11.281 -5.492 0.773 1 97.5 78 ARG A N 1
ATOM 590 C CA . ARG A 1 78 ? 12.43 -5.656 -0.113 1 97.5 78 ARG A CA 1
ATOM 591 C C . ARG A 1 78 ? 13.211 -6.922 0.226 1 97.5 78 ARG A C 1
ATOM 593 O O . ARG A 1 78 ? 13.672 -7.633 -0.67 1 97.5 78 ARG A O 1
ATOM 600 N N . ILE A 1 79 ? 13.414 -7.145 1.464 1 96.25 79 ILE A N 1
ATOM 601 C CA . ILE A 1 79 ? 14.094 -8.367 1.889 1 96.25 79 ILE A CA 1
ATOM 602 C C . ILE A 1 79 ? 13.312 -9.586 1.406 1 96.25 79 ILE A C 1
ATOM 604 O O . ILE A 1 79 ? 13.898 -10.539 0.895 1 96.25 79 ILE A O 1
ATOM 608 N N . GLY A 1 80 ? 12.016 -9.555 1.552 1 96.12 80 GLY A N 1
ATOM 609 C CA . GLY A 1 80 ? 11.18 -10.633 1.046 1 96.12 80 GLY A CA 1
ATOM 610 C C . GLY A 1 80 ? 11.297 -10.828 -0.453 1 96.12 80 GLY A C 1
ATOM 611 O O . GLY A 1 80 ? 11.375 -11.969 -0.931 1 96.12 80 GLY A O 1
ATOM 612 N N . SER A 1 81 ? 11.352 -9.766 -1.148 1 97.75 81 SER A N 1
ATOM 613 C CA . SER A 1 81 ? 11.477 -9.82 -2.602 1 97.75 81 SER A CA 1
ATOM 614 C C . SER A 1 81 ? 12.82 -10.406 -3.02 1 97.75 81 SER A C 1
ATOM 616 O O . SER A 1 81 ? 12.883 -11.258 -3.908 1 97.75 81 SER A O 1
ATOM 618 N N . ILE A 1 82 ? 13.828 -9.953 -2.428 1 97.31 82 ILE A N 1
ATOM 619 C CA . ILE A 1 82 ? 15.156 -10.445 -2.773 1 97.31 82 ILE A CA 1
ATOM 620 C C . ILE A 1 82 ? 15.25 -11.938 -2.447 1 97.31 82 ILE A C 1
ATOM 622 O O . ILE A 1 82 ? 15.703 -12.727 -3.275 1 97.31 82 ILE A O 1
ATOM 626 N N . ALA A 1 83 ? 14.828 -12.305 -1.246 1 96.38 83 ALA A N 1
ATOM 627 C CA . ALA A 1 83 ? 14.859 -13.711 -0.847 1 96.38 83 ALA A CA 1
ATOM 628 C C . ALA A 1 83 ? 14.07 -14.578 -1.824 1 96.38 83 ALA A C 1
ATOM 630 O O . ALA A 1 83 ? 14.539 -15.641 -2.24 1 96.38 83 ALA A O 1
ATOM 631 N N . SER A 1 84 ? 12.891 -14.133 -2.15 1 96.81 84 SER A N 1
ATOM 632 C CA . SER A 1 84 ? 12.047 -14.859 -3.096 1 96.81 84 SER A CA 1
ATOM 633 C C . SER A 1 84 ? 12.711 -14.953 -4.465 1 96.81 84 SER A C 1
ATOM 635 O O . SER A 1 84 ? 12.656 -15.992 -5.125 1 96.81 84 SER A O 1
ATOM 637 N N . GLY A 1 85 ? 13.258 -13.844 -4.898 1 96.81 85 GLY A N 1
ATOM 638 C CA . GLY A 1 85 ? 13.953 -13.836 -6.176 1 96.81 85 GLY A CA 1
ATOM 639 C C . GLY A 1 85 ? 15.102 -14.828 -6.234 1 96.81 85 GLY A C 1
ATOM 640 O O . GLY A 1 85 ? 15.266 -15.539 -7.227 1 96.81 85 GLY A O 1
ATOM 641 N N . VAL A 1 86 ? 15.852 -14.875 -5.246 1 96.19 86 VAL A N 1
ATOM 642 C CA . VAL A 1 86 ? 16.984 -15.797 -5.184 1 96.19 86 VAL A CA 1
ATOM 643 C C . VAL A 1 86 ? 16.484 -17.234 -5.219 1 96.19 86 VAL A C 1
ATOM 645 O O . VAL A 1 86 ? 16.984 -18.062 -5.988 1 96.19 86 VAL A O 1
ATOM 648 N N . ALA A 1 87 ? 15.5 -17.547 -4.414 1 94.62 87 ALA A N 1
ATOM 649 C CA . ALA A 1 87 ? 14.922 -18.891 -4.395 1 94.62 87 ALA A CA 1
ATOM 650 C C . ALA A 1 87 ? 14.359 -19.266 -5.758 1 94.62 87 ALA A C 1
ATOM 652 O O . ALA A 1 87 ? 14.57 -20.375 -6.242 1 94.62 87 ALA A O 1
ATOM 653 N N . GLY A 1 88 ? 13.664 -18.328 -6.316 1 94.5 88 GLY A N 1
ATOM 654 C CA . GLY A 1 88 ? 13.094 -18.594 -7.629 1 94.5 88 GLY A CA 1
ATOM 655 C C . GLY A 1 88 ? 14.141 -18.812 -8.703 1 94.5 88 GLY A C 1
ATOM 656 O O . GLY A 1 88 ? 14 -19.703 -9.539 1 94.5 88 GLY A O 1
ATOM 657 N N . TYR A 1 89 ? 15.125 -18.016 -8.664 1 94.94 89 TYR A N 1
ATOM 658 C CA . TYR A 1 89 ? 16.219 -18.141 -9.609 1 94.94 89 TYR A CA 1
ATOM 659 C C . TYR A 1 89 ? 16.859 -19.531 -9.508 1 94.94 89 TYR A C 1
ATOM 661 O O . TYR A 1 89 ? 17.125 -20.172 -10.523 1 94.94 89 TYR A O 1
ATOM 669 N N . ARG A 1 90 ? 17.094 -20 -8.383 1 93.5 90 ARG A N 1
ATOM 670 C CA . ARG A 1 90 ? 17.719 -21.297 -8.156 1 93.5 90 ARG A CA 1
ATOM 671 C C . ARG A 1 90 ? 16.812 -22.438 -8.602 1 93.5 90 ARG A C 1
ATOM 673 O O . ARG A 1 90 ? 17.266 -23.422 -9.172 1 93.5 90 ARG A O 1
ATOM 680 N N . ALA A 1 91 ? 15.578 -22.266 -8.352 1 91.69 91 ALA A N 1
ATOM 681 C CA . ALA A 1 91 ? 14.617 -23.312 -8.664 1 91.69 91 ALA A CA 1
ATOM 682 C C . ALA A 1 91 ? 14.367 -23.391 -10.164 1 91.69 91 ALA A C 1
ATOM 684 O O . ALA A 1 91 ? 14.117 -24.469 -10.703 1 91.69 91 ALA A O 1
ATOM 685 N N . SER A 1 92 ? 14.406 -22.344 -10.836 1 91.56 92 SER A N 1
ATOM 686 C CA . SER A 1 92 ? 14.055 -22.297 -12.25 1 91.56 92 SER A CA 1
ATOM 687 C C . SER A 1 92 ? 15.266 -22.578 -13.133 1 91.56 92 SER A C 1
ATOM 689 O O . SER A 1 92 ? 15.117 -23 -14.281 1 91.56 92 SER A O 1
ATOM 691 N N . GLY A 1 93 ? 16.453 -22.297 -12.625 1 89.88 93 GLY A N 1
ATOM 692 C CA . GLY A 1 93 ? 17.656 -22.406 -13.422 1 89.88 93 GLY A CA 1
ATOM 693 C C . GLY A 1 93 ? 17.984 -21.156 -14.203 1 89.88 93 GLY A C 1
ATOM 694 O O . GLY A 1 93 ? 17.094 -20.438 -14.648 1 89.88 93 GLY A O 1
ATOM 695 N N . PRO A 1 94 ? 19.234 -20.844 -14.32 1 88.38 94 PRO A N 1
ATOM 696 C CA . PRO A 1 94 ? 19.672 -19.578 -14.906 1 88.38 94 PRO A CA 1
ATOM 697 C C . PRO A 1 94 ? 19.344 -19.453 -16.391 1 88.38 94 PRO A C 1
ATOM 699 O O . PRO A 1 94 ? 19.219 -18.344 -16.922 1 88.38 94 PRO A O 1
ATOM 702 N N . ASP A 1 95 ? 19.078 -20.516 -17.125 1 93.12 95 ASP A N 1
ATOM 703 C CA . ASP A 1 95 ? 18.859 -20.453 -18.578 1 93.12 95 ASP A CA 1
ATOM 704 C C . ASP A 1 95 ? 17.375 -20.422 -18.922 1 93.12 95 ASP A C 1
ATOM 706 O O . ASP A 1 95 ? 17 -20.297 -20.078 1 93.12 95 ASP A O 1
ATOM 710 N N . SER A 1 96 ? 16.578 -20.391 -17.922 1 95.19 96 SER A N 1
ATOM 711 C CA . SER A 1 96 ? 15.141 -20.359 -18.156 1 95.19 96 SER A CA 1
ATOM 712 C C . SER A 1 96 ? 14.617 -18.938 -18.203 1 95.19 96 SER A C 1
ATOM 714 O O . SER A 1 96 ? 15.266 -18.016 -17.703 1 95.19 96 SER A O 1
ATOM 716 N N . VAL A 1 97 ? 13.484 -18.75 -18.859 1 96.56 97 VAL A N 1
ATOM 717 C CA . VAL A 1 97 ? 12.812 -17.453 -18.875 1 96.56 97 VAL A CA 1
ATOM 718 C C . VAL A 1 97 ? 12.5 -17 -17.453 1 96.56 97 VAL A C 1
ATOM 720 O O . VAL A 1 97 ? 12.766 -15.859 -17.078 1 96.56 97 VAL A O 1
ATOM 723 N N . ALA A 1 98 ? 11.953 -17.938 -16.656 1 95.94 98 ALA A N 1
ATOM 724 C CA . ALA A 1 98 ? 11.648 -17.609 -15.266 1 95.94 98 ALA A CA 1
ATOM 725 C C . ALA A 1 98 ? 12.906 -17.188 -14.508 1 95.94 98 ALA A C 1
ATOM 727 O O . ALA A 1 98 ? 12.883 -16.203 -13.758 1 95.94 98 ALA A O 1
ATOM 728 N N . GLY A 1 99 ? 13.953 -17.891 -14.672 1 96.25 99 GLY A N 1
ATOM 729 C CA . GLY A 1 99 ? 15.211 -17.562 -14.023 1 96.25 99 GLY A CA 1
ATOM 730 C C . GLY A 1 99 ? 15.703 -16.172 -14.367 1 96.25 99 GLY A C 1
ATOM 731 O O . GLY A 1 99 ? 16.125 -15.414 -13.492 1 96.25 99 GLY A O 1
ATOM 732 N N . THR A 1 100 ? 15.641 -15.828 -15.625 1 98 100 THR A N 1
ATOM 733 C CA . THR A 1 100 ? 16.062 -14.508 -16.078 1 98 100 THR A CA 1
ATOM 734 C C . THR A 1 100 ? 15.18 -13.422 -15.461 1 98 100 THR A C 1
ATOM 736 O O . THR A 1 100 ? 15.672 -12.375 -15.039 1 98 100 THR A O 1
ATOM 739 N N . LEU A 1 101 ? 13.945 -13.703 -15.367 1 98 101 LEU A N 1
ATOM 740 C CA . LEU A 1 101 ? 13.008 -12.727 -14.812 1 98 101 LEU A CA 1
ATOM 741 C C . LEU A 1 101 ? 13.227 -12.578 -13.305 1 98 101 LEU A C 1
ATOM 743 O O . LEU A 1 101 ? 13.164 -11.461 -12.781 1 98 101 LEU A O 1
ATOM 747 N N . TYR A 1 102 ? 13.484 -13.641 -12.586 1 97.44 102 TYR A N 1
ATOM 748 C CA . TYR A 1 102 ? 13.797 -13.531 -11.164 1 97.44 102 TYR A CA 1
ATOM 749 C C . TYR A 1 102 ? 15.086 -12.758 -10.938 1 97.44 102 TYR A C 1
ATOM 751 O O . TYR A 1 102 ? 15.172 -11.938 -10.023 1 97.44 102 TYR A O 1
ATOM 759 N N . ALA A 1 103 ? 16.047 -13.023 -11.766 1 98.19 103 ALA A N 1
ATOM 760 C CA . ALA A 1 103 ? 17.297 -12.266 -11.656 1 98.19 103 ALA A CA 1
ATOM 761 C C . ALA A 1 103 ? 17.062 -10.773 -11.891 1 98.19 103 ALA A C 1
ATOM 763 O O . ALA A 1 103 ? 17.578 -9.93 -11.164 1 98.19 103 ALA A O 1
ATOM 764 N N . SER A 1 104 ? 16.312 -10.453 -12.883 1 98.62 104 SER A N 1
ATOM 765 C CA . SER A 1 104 ? 15.977 -9.062 -13.156 1 98.62 104 SER A CA 1
ATOM 766 C C . SER A 1 104 ? 15.195 -8.445 -12 1 98.62 104 SER A C 1
ATOM 768 O O . SER A 1 104 ? 15.445 -7.301 -11.617 1 98.62 104 SER A O 1
ATOM 770 N N . ALA A 1 105 ? 14.25 -9.188 -11.445 1 98.5 105 ALA A N 1
ATOM 771 C CA . ALA A 1 105 ? 13.461 -8.703 -10.32 1 98.5 105 ALA A CA 1
ATOM 772 C C . ALA A 1 105 ? 14.352 -8.336 -9.141 1 98.5 105 ALA A C 1
ATOM 774 O O . ALA A 1 105 ? 14.164 -7.297 -8.508 1 98.5 105 ALA A O 1
ATOM 775 N N . ILE A 1 106 ? 15.305 -9.164 -8.828 1 98.25 106 ILE A N 1
ATOM 776 C CA . ILE A 1 106 ? 16.25 -8.891 -7.75 1 98.25 106 ILE A CA 1
ATOM 777 C C . ILE A 1 106 ? 17.016 -7.605 -8.055 1 98.25 106 ILE A C 1
ATOM 779 O O . ILE A 1 106 ? 17.156 -6.734 -7.191 1 98.25 106 ILE A O 1
ATOM 783 N N . ALA A 1 107 ? 17.5 -7.508 -9.289 1 98.62 107 ALA A N 1
ATOM 784 C CA . ALA A 1 107 ? 18.266 -6.332 -9.68 1 98.62 107 ALA A CA 1
ATOM 785 C C . ALA A 1 107 ? 17.469 -5.051 -9.484 1 98.62 107 ALA A C 1
ATOM 787 O O . ALA A 1 107 ? 17.953 -4.086 -8.898 1 98.62 107 ALA A O 1
ATOM 788 N N . PHE A 1 108 ? 16.25 -5.07 -9.914 1 98.75 108 PHE A N 1
ATOM 789 C CA . PHE A 1 108 ? 15.422 -3.883 -9.781 1 98.75 108 PHE A CA 1
ATOM 790 C C . PHE A 1 108 ? 15.094 -3.615 -8.312 1 98.75 108 PHE A C 1
ATOM 792 O O . PHE A 1 108 ? 14.969 -2.461 -7.902 1 98.75 108 PHE A O 1
ATOM 799 N N . THR A 1 109 ? 14.906 -4.652 -7.52 1 98.5 109 THR A N 1
ATOM 800 C CA . THR A 1 109 ? 14.656 -4.473 -6.094 1 98.5 109 THR A CA 1
ATOM 801 C C . THR A 1 109 ? 15.844 -3.799 -5.418 1 98.5 109 THR A C 1
ATOM 803 O O . THR A 1 109 ? 15.672 -2.912 -4.582 1 98.5 109 THR A O 1
ATOM 806 N N . VAL A 1 110 ? 17.031 -4.133 -5.812 1 97.81 110 VAL A N 1
ATOM 807 C CA . VAL A 1 110 ? 18.25 -3.59 -5.223 1 97.81 110 VAL A CA 1
ATOM 808 C C . VAL A 1 110 ? 18.422 -2.131 -5.641 1 97.81 110 VAL A C 1
ATOM 810 O O . VAL A 1 110 ? 18.969 -1.323 -4.887 1 97.81 110 VAL A O 1
ATOM 813 N N . VAL A 1 111 ? 17.938 -1.729 -6.832 1 97.5 111 VAL A N 1
ATOM 814 C CA . VAL A 1 111 ? 18 -0.359 -7.332 1 97.5 111 VAL A CA 1
ATOM 815 C C . VAL A 1 111 ? 17.328 0.588 -6.34 1 97.5 111 VAL A C 1
ATOM 817 O O . VAL A 1 111 ? 17.75 1.742 -6.199 1 97.5 111 VAL A O 1
ATOM 820 N N . HIS A 1 112 ? 16.391 0.136 -5.648 1 95.38 112 HIS A N 1
ATOM 821 C CA . HIS A 1 112 ? 15.719 0.948 -4.637 1 95.38 112 HIS A CA 1
ATOM 822 C C . HIS A 1 112 ? 16.719 1.531 -3.648 1 95.38 112 HIS A C 1
ATOM 824 O O . HIS A 1 112 ? 16.672 2.723 -3.33 1 95.38 112 HIS A O 1
ATOM 830 N N . PHE A 1 113 ? 17.641 0.728 -3.297 1 94.44 113 PHE A N 1
ATOM 831 C CA . PHE A 1 113 ? 18.578 1.127 -2.264 1 94.44 113 PHE A CA 1
ATOM 832 C C . PHE A 1 113 ? 19.641 2.068 -2.832 1 94.44 113 PHE A C 1
ATOM 834 O O . PHE A 1 113 ? 20.281 2.814 -2.088 1 94.44 113 PHE A O 1
ATOM 841 N N . ALA A 1 114 ? 19.828 2.035 -4.082 1 93.62 114 ALA A N 1
ATOM 842 C CA . ALA A 1 114 ? 20.781 2.936 -4.727 1 93.62 114 ALA A CA 1
ATOM 843 C C . ALA A 1 114 ? 20.328 4.387 -4.613 1 93.62 114 ALA A C 1
ATOM 845 O O . ALA A 1 114 ? 21.125 5.312 -4.758 1 93.62 114 ALA A O 1
ATOM 846 N N . PHE A 1 115 ? 19.094 4.602 -4.312 1 95.19 115 PHE A N 1
ATOM 847 C CA . PHE A 1 115 ? 18.547 5.953 -4.242 1 95.19 115 PHE A CA 1
ATOM 848 C C . PHE A 1 115 ? 18.703 6.523 -2.838 1 95.19 115 PHE A C 1
ATOM 850 O O . PHE A 1 115 ? 18.422 7.703 -2.609 1 95.19 115 PHE A O 1
ATOM 857 N N . LEU A 1 116 ? 19.156 5.793 -1.874 1 91.5 116 LEU A N 1
ATOM 858 C CA . LEU A 1 116 ? 19.234 6.207 -0.477 1 91.5 116 LEU A CA 1
ATOM 859 C C . LEU A 1 116 ? 20.109 7.441 -0.326 1 91.5 116 LEU A C 1
ATOM 861 O O . LEU A 1 116 ? 19.734 8.398 0.361 1 91.5 116 LEU A O 1
ATOM 865 N N . PRO A 1 117 ? 21.266 7.555 -1 1 94.5 117 PRO A N 1
ATOM 866 C CA . PRO A 1 117 ? 22.109 8.742 -0.846 1 94.5 117 PRO A CA 1
ATOM 867 C C . PRO A 1 117 ? 21.453 10.008 -1.386 1 94.5 117 PRO A C 1
ATOM 869 O O . PRO A 1 117 ? 21.734 11.109 -0.908 1 94.5 117 PRO A O 1
ATOM 872 N N . TRP A 1 118 ? 20.594 9.867 -2.355 1 95.12 118 TRP A N 1
ATOM 873 C CA . TRP A 1 118 ? 19.891 11.023 -2.916 1 95.12 118 TRP A CA 1
ATOM 874 C C . TRP A 1 118 ? 18.672 11.383 -2.072 1 95.12 118 TRP A C 1
ATOM 876 O O . TRP A 1 118 ? 18.188 12.523 -2.123 1 95.12 118 TRP A O 1
ATOM 886 N N . ALA A 1 119 ? 18.172 10.43 -1.286 1 94.75 119 ALA A N 1
ATOM 887 C CA . ALA A 1 119 ? 17.016 10.672 -0.435 1 94.75 119 ALA A CA 1
ATOM 888 C C . ALA A 1 119 ? 17.438 11.281 0.899 1 94.75 119 ALA A C 1
ATOM 890 O O . ALA A 1 119 ? 16.719 12.117 1.46 1 94.75 119 ALA A O 1
ATOM 891 N N . GLN A 1 120 ? 18.562 10.961 1.347 1 94.44 120 GLN A N 1
ATOM 892 C CA . GLN A 1 120 ? 19.047 11.305 2.68 1 94.44 120 GLN A CA 1
ATOM 893 C C . GLN A 1 120 ? 19.094 12.82 2.879 1 94.44 120 GLN A C 1
ATOM 895 O O . GLN A 1 120 ? 18.594 13.328 3.889 1 94.44 120 GLN A O 1
ATOM 900 N N . PRO A 1 121 ? 19.531 13.633 1.96 1 94 121 PRO A N 1
ATOM 901 C CA . PRO A 1 121 ? 19.594 15.086 2.16 1 94 121 PRO A CA 1
ATOM 902 C C . PRO A 1 121 ? 18.203 15.711 2.316 1 94 121 PRO A C 1
ATOM 904 O O . PRO A 1 121 ? 18.078 16.781 2.918 1 94 121 PRO A O 1
ATOM 907 N N . HIS A 1 122 ? 17.188 15.078 1.803 1 94.44 122 HIS A N 1
ATOM 908 C CA . HIS A 1 122 ? 15.844 15.625 1.896 1 94.44 122 HIS A CA 1
ATOM 909 C C . HIS A 1 122 ? 15.156 15.18 3.184 1 94.44 122 HIS A C 1
ATOM 911 O O . HIS A 1 122 ? 14.281 15.875 3.701 1 94.44 122 HIS A O 1
ATOM 917 N N . LEU A 1 123 ? 15.594 14.094 3.717 1 94 123 LEU A N 1
ATOM 918 C CA . LEU A 1 123 ? 14.961 13.539 4.91 1 94 123 LEU A CA 1
ATOM 919 C C . LEU A 1 123 ? 15.578 14.125 6.176 1 94 123 LEU A C 1
ATOM 921 O O . LEU A 1 123 ? 14.883 14.32 7.172 1 94 123 LEU A O 1
ATOM 925 N N . LEU A 1 124 ? 16.797 14.484 6.137 1 90.88 124 LEU A N 1
ATOM 926 C CA . LEU A 1 124 ? 17.531 14.898 7.332 1 90.88 124 LEU A CA 1
ATOM 927 C C . LEU A 1 124 ? 16.938 16.188 7.91 1 90.88 124 LEU A C 1
ATOM 929 O O . LEU A 1 124 ? 16.641 16.25 9.102 1 90.88 124 LEU A O 1
ATOM 933 N N . PRO A 1 125 ? 16.672 17.172 7.094 1 90.94 125 PRO A N 1
ATOM 934 C CA . PRO A 1 125 ? 16.062 18.375 7.66 1 90.94 125 PRO A CA 1
ATOM 935 C C . PRO A 1 125 ? 14.68 18.125 8.25 1 90.94 125 PRO A C 1
ATOM 937 O O . PRO A 1 125 ? 14.273 18.828 9.188 1 90.94 125 PRO A O 1
ATOM 940 N N . ILE A 1 126 ? 14.008 17.234 7.738 1 94.06 126 ILE A N 1
ATOM 941 C CA . ILE A 1 126 ? 12.648 16.922 8.188 1 94.06 126 ILE A CA 1
ATOM 942 C C . ILE A 1 126 ? 12.703 16.172 9.516 1 94.06 126 ILE A C 1
ATOM 944 O O . ILE A 1 126 ? 11.922 16.453 10.43 1 94.06 126 ILE A O 1
ATOM 948 N N . MET A 1 127 ? 13.664 15.336 9.633 1 91.81 127 MET A N 1
ATOM 949 C CA . MET A 1 127 ? 13.734 14.422 10.766 1 91.81 127 MET A CA 1
ATOM 950 C C . MET A 1 127 ? 14.562 15.031 11.898 1 91.81 127 MET A C 1
ATOM 952 O O . MET A 1 127 ? 14.797 14.375 12.922 1 91.81 127 MET A O 1
ATOM 956 N N . ASP A 1 128 ? 14.883 16.203 11.68 1 87.5 128 ASP A N 1
ATOM 957 C CA . ASP A 1 128 ? 15.688 16.875 12.695 1 87.5 128 ASP A CA 1
ATOM 958 C C . ASP A 1 128 ? 14.922 17 14.016 1 87.5 128 ASP A C 1
ATOM 960 O O . ASP A 1 128 ? 13.836 17.578 14.055 1 87.5 128 ASP A O 1
ATOM 964 N N . LYS A 1 129 ? 15.516 16.562 15.117 1 86.69 129 LYS A N 1
ATOM 965 C CA . LYS A 1 129 ? 14.898 16.578 16.438 1 86.69 129 LYS A CA 1
ATOM 966 C C . LYS A 1 129 ? 15.016 17.969 17.078 1 86.69 129 LYS A C 1
ATOM 968 O O . LYS A 1 129 ? 14.281 18.281 18.016 1 86.69 129 LYS A O 1
ATOM 973 N N . ASN A 1 130 ? 15.969 18.703 16.641 1 90.69 130 ASN A N 1
ATOM 974 C CA . ASN A 1 130 ? 16.156 20.078 17.078 1 90.69 130 ASN A CA 1
ATOM 975 C C . ASN A 1 130 ? 16.016 21.062 15.922 1 90.69 130 ASN A C 1
ATOM 977 O O . ASN A 1 130 ? 17 21.609 15.43 1 90.69 130 ASN A O 1
ATOM 981 N N . PRO A 1 131 ? 14.742 21.297 15.664 1 88.75 131 PRO A N 1
ATOM 982 C CA . PRO A 1 131 ? 14.5 22.125 14.484 1 88.75 131 PRO A CA 1
ATOM 983 C C . PRO A 1 131 ? 14.984 23.562 14.664 1 88.75 131 PRO A C 1
ATOM 985 O O . PRO A 1 131 ? 14.891 24.109 15.758 1 88.75 131 PRO A O 1
ATOM 988 N N . THR A 1 132 ? 15.609 24.078 13.617 1 89.88 132 THR A N 1
ATOM 989 C CA . THR A 1 132 ? 16.031 25.469 13.531 1 89.88 132 THR A CA 1
ATOM 990 C C . THR A 1 132 ? 15.141 26.25 12.562 1 89.88 132 THR A C 1
ATOM 992 O O . THR A 1 132 ? 14.32 25.656 11.867 1 89.88 132 THR A O 1
ATOM 995 N N . LYS A 1 133 ? 15.312 27.547 12.602 1 92.94 133 LYS A N 1
ATOM 996 C CA . LYS A 1 133 ? 14.586 28.391 11.656 1 92.94 133 LYS A CA 1
ATOM 997 C C . LYS A 1 133 ? 14.93 28.031 10.211 1 92.94 133 LYS A C 1
ATOM 999 O O . LYS A 1 133 ? 14.055 28.016 9.344 1 92.94 133 LYS A O 1
ATOM 1004 N N . GLU A 1 134 ? 16.125 27.672 10.055 1 89.88 134 GLU A N 1
ATOM 1005 C CA . GLU A 1 134 ? 16.609 27.297 8.727 1 89.88 134 GLU A CA 1
ATOM 1006 C C . GLU A 1 134 ? 15.961 26 8.25 1 89.88 134 GLU A C 1
ATOM 1008 O O . GLU A 1 134 ? 15.508 25.906 7.105 1 89.88 134 GLU A O 1
ATOM 1013 N N . SER A 1 135 ? 15.898 25.016 9.109 1 89.44 135 SER A N 1
ATOM 1014 C CA . SER A 1 135 ? 15.297 23.734 8.75 1 89.44 135 SER A CA 1
ATOM 1015 C C . SER A 1 135 ? 13.805 23.891 8.469 1 89.44 135 SER A C 1
ATOM 1017 O O . SER A 1 135 ? 13.266 23.234 7.574 1 89.44 135 SER A O 1
ATOM 1019 N N . ASP A 1 136 ? 13.211 24.766 9.172 1 93.5 136 ASP A N 1
ATOM 1020 C CA . ASP A 1 136 ? 11.781 25.016 8.977 1 93.5 136 ASP A CA 1
ATOM 1021 C C . ASP A 1 136 ? 11.523 25.672 7.613 1 93.5 136 ASP A C 1
ATOM 1023 O O . ASP A 1 136 ? 10.547 25.344 6.941 1 93.5 136 ASP A O 1
ATOM 1027 N N . GLU A 1 137 ? 12.383 26.531 7.223 1 92.12 137 GLU A N 1
ATOM 1028 C CA . GLU A 1 137 ? 12.219 27.234 5.953 1 92.12 137 GLU A CA 1
ATOM 1029 C C . GLU A 1 137 ? 12.383 26.281 4.77 1 92.12 137 GLU A C 1
ATOM 1031 O O . GLU A 1 137 ? 11.789 26.484 3.713 1 92.12 137 GLU A O 1
ATOM 1036 N N . LYS A 1 138 ? 13.094 25.203 4.949 1 92.94 138 LYS A N 1
ATOM 1037 C CA . LYS A 1 138 ? 13.43 24.312 3.85 1 92.94 138 LYS A CA 1
ATOM 1038 C C . LYS A 1 138 ? 12.531 23.078 3.848 1 92.94 138 LYS A C 1
ATOM 1040 O O . LYS A 1 138 ? 12.562 22.281 2.908 1 92.94 138 LYS A O 1
ATOM 1045 N N . ILE A 1 139 ? 11.734 22.938 4.793 1 96.56 139 ILE A N 1
ATOM 1046 C CA . ILE A 1 139 ? 11.078 21.656 5.039 1 96.56 139 ILE A CA 1
ATOM 1047 C C . ILE A 1 139 ? 10.078 21.359 3.926 1 96.56 139 ILE A C 1
ATOM 1049 O O . ILE A 1 139 ? 9.93 20.219 3.502 1 96.56 139 ILE A O 1
ATOM 1053 N N . HIS A 1 140 ? 9.359 22.359 3.408 1 97.06 140 HIS A N 1
ATOM 1054 C CA . HIS A 1 140 ? 8.422 22.156 2.312 1 97.06 140 HIS A CA 1
ATOM 1055 C 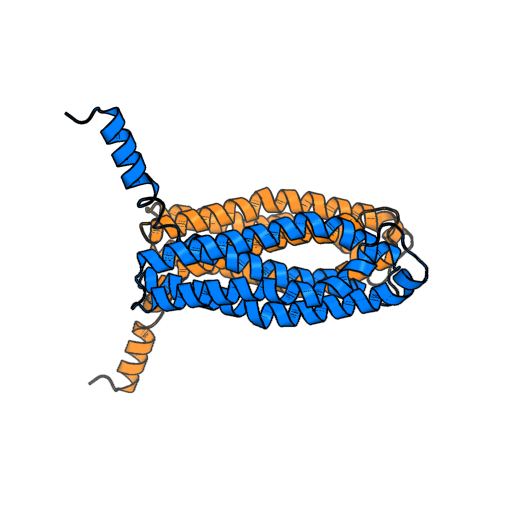C . HIS A 1 140 ? 9.133 21.703 1.046 1 97.06 140 HIS A C 1
ATOM 1057 O O . HIS A 1 140 ? 8.703 20.75 0.385 1 97.06 140 HIS A O 1
ATOM 1063 N N . GLU A 1 141 ? 10.172 22.406 0.803 1 96.19 141 GLU A N 1
ATOM 1064 C CA . GLU A 1 141 ? 10.969 22.047 -0.365 1 96.19 141 GLU A CA 1
ATOM 1065 C C . GLU A 1 141 ? 11.578 20.656 -0.211 1 96.19 141 GLU A C 1
ATOM 1067 O O . GLU A 1 141 ? 11.625 19.875 -1.17 1 96.19 141 GLU A O 1
ATOM 1072 N N . SER A 1 142 ? 12.055 20.375 0.94 1 96.69 142 SER A N 1
ATOM 1073 C CA . SER A 1 142 ? 12.594 19.047 1.22 1 96.69 142 SER A CA 1
ATOM 1074 C C . SER A 1 142 ? 11.539 17.953 0.99 1 96.69 142 SER A C 1
ATOM 1076 O O . SER A 1 142 ? 11.828 16.922 0.385 1 96.69 142 SER A O 1
ATOM 1078 N N . ASN A 1 143 ? 10.367 18.203 1.496 1 97.75 143 ASN A N 1
ATOM 1079 C CA . ASN A 1 143 ? 9.273 17.266 1.282 1 97.75 143 ASN A CA 1
ATOM 1080 C C . ASN A 1 143 ? 8.969 17.094 -0.203 1 97.75 143 ASN A C 1
ATOM 1082 O O . ASN A 1 143 ? 8.836 15.969 -0.688 1 97.75 143 ASN A O 1
ATOM 1086 N N . LYS A 1 144 ? 8.867 18.172 -0.903 1 97.06 144 LYS A N 1
ATOM 1087 C CA . LYS A 1 144 ? 8.594 18.141 -2.336 1 97.06 144 LYS A CA 1
ATOM 1088 C C . LYS A 1 144 ? 9.672 17.375 -3.088 1 97.06 144 LYS A C 1
ATOM 1090 O O . LYS A 1 144 ? 9.359 16.547 -3.949 1 97.06 144 LYS A O 1
ATOM 1095 N N . ASN A 1 145 ? 10.852 17.625 -2.773 1 96.69 145 ASN A N 1
ATOM 1096 C CA . ASN A 1 145 ? 11.969 16.969 -3.441 1 96.69 145 ASN A CA 1
ATOM 1097 C C . ASN A 1 145 ? 12.016 15.469 -3.123 1 96.69 145 ASN A C 1
ATOM 1099 O O . ASN A 1 145 ? 12.328 14.656 -3.992 1 96.69 145 ASN A O 1
ATOM 1103 N N . PHE A 1 146 ? 11.766 15.148 -1.898 1 97 146 PHE A N 1
ATOM 1104 C CA . PHE A 1 146 ? 11.688 13.734 -1.541 1 97 146 PHE A CA 1
ATOM 1105 C C . PHE A 1 146 ? 10.625 13.023 -2.373 1 97 146 PHE A C 1
ATOM 1107 O O . PHE A 1 146 ? 10.875 11.945 -2.912 1 97 146 PHE A O 1
ATOM 1114 N N . ILE A 1 147 ? 9.484 13.617 -2.504 1 97.06 147 ILE A N 1
ATOM 1115 C CA . ILE A 1 147 ? 8.375 13 -3.229 1 97.06 147 ILE A CA 1
ATOM 1116 C C . ILE A 1 147 ? 8.75 12.844 -4.699 1 97.06 147 ILE A C 1
ATOM 1118 O O . ILE A 1 147 ? 8.461 11.805 -5.309 1 97.06 147 ILE A O 1
ATOM 1122 N N . ARG A 1 148 ? 9.359 13.852 -5.254 1 96.25 148 ARG A N 1
ATOM 1123 C CA . ARG A 1 148 ? 9.82 13.766 -6.641 1 96.25 148 ARG A CA 1
ATOM 1124 C C . ARG A 1 148 ? 10.797 12.617 -6.824 1 96.25 148 ARG A C 1
ATOM 1126 O O . ARG A 1 148 ? 10.664 11.82 -7.758 1 96.25 148 ARG A O 1
ATOM 1133 N N . LEU A 1 149 ? 11.719 12.531 -5.992 1 96.62 149 LEU A N 1
ATOM 1134 C CA . LEU A 1 149 ? 12.688 11.445 -6.035 1 96.62 149 LEU A CA 1
ATOM 1135 C C . LEU A 1 149 ? 12 10.094 -5.859 1 96.62 149 LEU A C 1
ATOM 1137 O O . LEU A 1 149 ? 12.375 9.109 -6.492 1 96.62 149 LEU A O 1
ATOM 1141 N N . ASP A 1 150 ? 11.109 10.086 -4.961 1 95.81 150 ASP A N 1
ATOM 1142 C CA . ASP A 1 150 ? 10.352 8.867 -4.676 1 95.81 150 ASP A CA 1
ATOM 1143 C C . ASP A 1 150 ? 9.617 8.375 -5.918 1 95.81 150 ASP A C 1
ATOM 1145 O O . ASP A 1 150 ? 9.547 7.168 -6.168 1 95.81 150 ASP A O 1
ATOM 1149 N N . ILE A 1 151 ? 9.078 9.258 -6.68 1 96.06 151 ILE A N 1
ATOM 1150 C CA . ILE A 1 151 ? 8.391 8.906 -7.914 1 96.06 151 ILE A CA 1
ATOM 1151 C C . ILE A 1 151 ? 9.391 8.297 -8.898 1 96.06 151 ILE A C 1
ATOM 1153 O O . ILE A 1 151 ? 9.109 7.262 -9.508 1 96.06 151 ILE A O 1
ATOM 1157 N N . PHE A 1 152 ? 10.531 8.906 -9.008 1 96.12 152 PHE A N 1
ATOM 1158 C CA . PHE A 1 152 ? 11.57 8.383 -9.891 1 96.12 152 PHE A CA 1
ATOM 1159 C C . PHE A 1 152 ? 12.023 7.004 -9.43 1 96.12 152 PHE A C 1
ATOM 1161 O O . PHE A 1 152 ?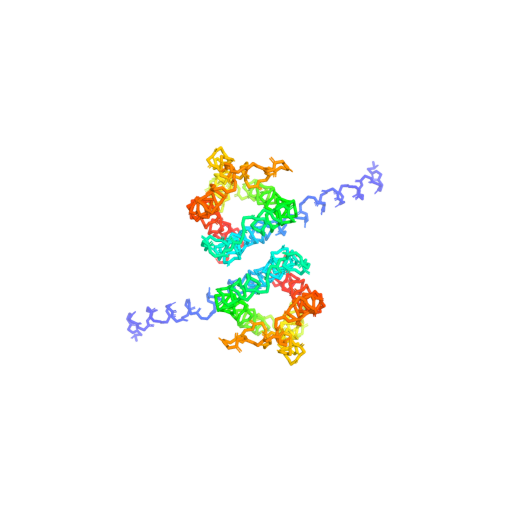 12.18 6.094 -10.25 1 96.12 152 PHE A O 1
ATOM 1168 N N . ARG A 1 153 ? 12.242 6.863 -8.203 1 97.12 153 ARG A N 1
ATOM 1169 C CA . ARG A 1 153 ? 12.664 5.586 -7.641 1 97.12 153 ARG A CA 1
ATOM 1170 C C . ARG A 1 153 ? 11.609 4.508 -7.863 1 97.12 153 ARG A C 1
ATOM 1172 O O . ARG A 1 153 ? 11.945 3.369 -8.203 1 97.12 153 ARG A O 1
ATOM 1179 N N . THR A 1 154 ? 10.375 4.871 -7.688 1 97.81 154 THR A N 1
ATOM 1180 C CA . THR A 1 154 ? 9.273 3.936 -7.902 1 97.81 154 THR A CA 1
ATOM 1181 C C . THR A 1 154 ? 9.266 3.432 -9.344 1 97.81 154 THR A C 1
ATOM 1183 O O . THR A 1 154 ? 9.133 2.232 -9.586 1 97.81 154 THR A O 1
ATOM 1186 N N . LEU A 1 155 ? 9.461 4.32 -10.266 1 97.75 155 LEU A N 1
ATOM 1187 C CA . LEU A 1 155 ? 9.453 3.973 -11.68 1 97.75 155 LEU A CA 1
ATOM 1188 C C . LEU A 1 155 ? 10.688 3.164 -12.055 1 97.75 155 LEU A C 1
ATOM 1190 O O . LEU A 1 155 ? 10.633 2.301 -12.93 1 97.75 155 LEU A O 1
ATOM 1194 N N . ALA A 1 156 ? 11.758 3.398 -11.352 1 97.75 156 ALA A N 1
ATOM 1195 C CA . ALA A 1 156 ? 13.031 2.762 -11.688 1 97.75 156 ALA A CA 1
ATOM 1196 C C . ALA A 1 156 ? 13.172 1.421 -10.977 1 97.75 156 ALA A C 1
ATOM 1198 O O . ALA A 1 156 ? 13.938 0.557 -11.414 1 97.75 156 ALA A O 1
ATOM 1199 N N . SER A 1 157 ? 12.523 1.252 -9.891 1 98.25 157 SER A N 1
ATOM 1200 C CA . SER A 1 157 ? 12.758 0.081 -9.047 1 98.25 157 SER A CA 1
ATOM 1201 C C . SER A 1 157 ? 11.469 -0.708 -8.828 1 98.25 157 SER A C 1
ATOM 1203 O O . SER A 1 157 ? 11.305 -1.797 -9.383 1 98.25 157 SER A O 1
ATOM 1205 N N . GLU A 1 158 ? 10.453 -0.144 -8.242 1 98.5 158 GLU A N 1
ATOM 1206 C CA . GLU A 1 158 ? 9.281 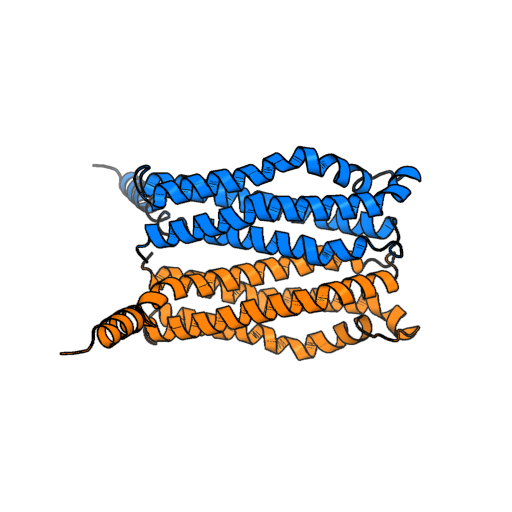-0.883 -7.781 1 98.5 158 GLU A CA 1
ATOM 1207 C C . GLU A 1 158 ? 8.438 -1.362 -8.961 1 98.5 158 GLU A C 1
ATOM 1209 O O . GLU A 1 158 ? 7.949 -2.494 -8.961 1 98.5 158 GLU A O 1
ATOM 1214 N N . VAL A 1 159 ? 8.25 -0.493 -9.953 1 98.62 159 VAL A N 1
ATOM 1215 C CA . VAL A 1 159 ? 7.402 -0.861 -11.086 1 98.62 159 VAL A CA 1
ATOM 1216 C C . VAL A 1 159 ? 8.047 -2.012 -11.859 1 98.62 159 VAL A C 1
ATOM 1218 O O . VAL A 1 159 ? 7.438 -3.072 -12.023 1 98.62 159 VAL A O 1
ATOM 1221 N N . PRO A 1 160 ? 9.234 -1.847 -12.273 1 98.75 160 PRO A N 1
ATOM 1222 C CA . PRO A 1 160 ? 9.805 -2.965 -13.031 1 98.75 160 PRO A CA 1
ATOM 1223 C C . PRO A 1 160 ? 10.008 -4.215 -12.172 1 98.75 160 PRO A C 1
ATOM 1225 O O . PRO A 1 160 ? 9.875 -5.336 -12.672 1 98.75 160 PRO A O 1
ATOM 1228 N N . ALA A 1 161 ? 10.367 -4.09 -10.898 1 98.75 161 ALA A N 1
ATOM 1229 C CA . ALA A 1 161 ? 10.492 -5.262 -10.031 1 98.75 161 ALA A CA 1
ATOM 1230 C C . ALA A 1 161 ? 9.18 -6.047 -9.984 1 98.75 161 ALA A C 1
ATOM 1232 O O . ALA A 1 161 ? 9.18 -7.273 -10.125 1 98.75 161 ALA A O 1
ATOM 1233 N N . PHE A 1 162 ? 8.117 -5.391 -9.82 1 98.56 162 PHE A N 1
ATOM 1234 C CA . PHE A 1 162 ? 6.805 -6.027 -9.781 1 98.56 162 PHE A CA 1
ATOM 1235 C C . PHE A 1 162 ? 6.516 -6.758 -11.086 1 98.56 162 PHE A C 1
ATOM 1237 O O . PHE A 1 162 ? 6.078 -7.91 -11.078 1 98.56 162 PHE A O 1
ATOM 1244 N N . LEU A 1 163 ? 6.766 -6.086 -12.156 1 98.44 163 LEU A N 1
ATOM 1245 C CA . LEU A 1 163 ? 6.496 -6.688 -13.461 1 98.44 163 LEU A CA 1
ATOM 1246 C C . LEU A 1 163 ? 7.363 -7.926 -13.672 1 98.44 163 LEU A C 1
ATOM 1248 O O . LEU A 1 163 ? 6.895 -8.93 -14.219 1 98.44 163 LEU A O 1
ATOM 1252 N N . CYS A 1 164 ? 8.578 -7.84 -13.266 1 98.31 164 CYS A N 1
ATOM 1253 C CA . CYS A 1 164 ? 9.469 -8.992 -13.398 1 98.31 164 CYS A CA 1
ATOM 1254 C C . CYS A 1 164 ? 9.008 -10.133 -12.508 1 98.31 164 CYS A C 1
ATOM 1256 O O . CYS A 1 164 ? 9.023 -11.297 -12.922 1 98.31 164 CYS A O 1
ATOM 1258 N N . PHE A 1 165 ? 8.625 -9.852 -11.273 1 97.62 165 PHE A N 1
ATOM 1259 C CA . PHE A 1 165 ? 8.125 -10.906 -10.398 1 97.62 165 PHE A CA 1
ATOM 1260 C C . PHE A 1 165 ? 6.84 -11.508 -10.961 1 97.62 165 PHE A C 1
ATOM 1262 O O . PHE A 1 165 ? 6.617 -12.719 -10.859 1 97.62 165 PHE A O 1
ATOM 1269 N N . LEU A 1 166 ? 5.977 -10.648 -11.461 1 96.44 166 LEU A N 1
ATOM 1270 C CA . LEU A 1 166 ? 4.762 -11.156 -12.094 1 96.44 166 LEU A CA 1
ATOM 1271 C C . LEU A 1 166 ? 5.098 -12.086 -13.25 1 96.44 166 LEU A C 1
ATOM 1273 O O . LEU A 1 166 ? 4.59 -13.211 -13.328 1 96.44 166 LEU A O 1
ATOM 1277 N N . GLY A 1 167 ? 5.969 -11.625 -14.133 1 96.31 167 GLY A N 1
ATOM 1278 C CA . GLY A 1 167 ? 6.379 -12.453 -15.25 1 96.31 167 GLY A CA 1
ATOM 1279 C C . GLY A 1 167 ? 7.051 -13.75 -14.82 1 96.31 167 GLY A C 1
ATOM 1280 O O . GLY A 1 167 ? 6.785 -14.812 -15.391 1 96.31 167 GLY A O 1
ATOM 1281 N N . ALA A 1 168 ? 7.895 -13.633 -13.867 1 96.12 168 ALA A N 1
ATOM 1282 C CA . ALA A 1 168 ? 8.594 -14.812 -13.367 1 96.12 168 ALA A CA 1
ATOM 1283 C C . ALA A 1 168 ? 7.617 -15.828 -12.789 1 96.12 168 ALA A C 1
ATOM 1285 O O . ALA A 1 168 ? 7.754 -17.031 -13.016 1 96.12 168 ALA A O 1
ATOM 1286 N N . THR A 1 169 ? 6.715 -15.344 -12.031 1 93.75 169 THR A N 1
ATOM 1287 C CA . THR A 1 169 ? 5.715 -16.219 -11.43 1 93.75 169 THR A CA 1
ATOM 1288 C C . THR A 1 169 ? 4.902 -16.922 -12.516 1 93.75 169 THR A C 1
ATOM 1290 O O . THR A 1 169 ? 4.695 -18.141 -12.445 1 93.75 169 THR A O 1
ATOM 1293 N N . LEU A 1 170 ? 4.496 -16.188 -13.5 1 93 170 LEU A N 1
ATOM 1294 C CA . LEU A 1 170 ? 3.73 -16.766 -14.602 1 93 170 LEU A CA 1
ATOM 1295 C C . LEU A 1 170 ? 4.547 -17.828 -15.344 1 93 170 LEU A C 1
ATOM 1297 O O . LEU A 1 170 ? 4.043 -18.906 -15.648 1 93 170 LEU A O 1
ATOM 1301 N N . ALA A 1 171 ? 5.754 -17.516 -15.609 1 92.69 171 ALA A N 1
ATOM 1302 C CA . ALA A 1 171 ? 6.633 -18.453 -16.312 1 92.69 171 ALA A CA 1
ATOM 1303 C C . ALA A 1 171 ? 6.922 -19.672 -15.461 1 92.69 171 ALA A C 1
ATOM 1305 O O . ALA A 1 171 ? 6.914 -20.812 -15.961 1 92.69 171 ALA A O 1
ATOM 1306 N N . TYR A 1 172 ? 7.223 -19.406 -14.234 1 90.44 172 TYR A N 1
ATOM 1307 C CA . TYR A 1 172 ? 7.57 -20.5 -13.328 1 90.44 172 TYR A CA 1
ATOM 1308 C C . TYR A 1 172 ? 6.402 -21.453 -13.164 1 90.44 172 TYR A C 1
ATOM 1310 O O . TYR A 1 172 ? 6.594 -22.672 -13.133 1 90.44 172 TYR A O 1
ATOM 1318 N N . LEU A 1 173 ? 5.219 -20.938 -13.07 1 88 173 LEU A N 1
ATOM 1319 C CA . LEU A 1 173 ? 4.027 -21.75 -12.844 1 88 173 LEU A CA 1
ATOM 1320 C C . LEU A 1 173 ? 3.416 -22.203 -14.164 1 88 173 LEU A C 1
ATOM 1322 O O . LEU A 1 173 ? 2.391 -22.875 -14.18 1 88 173 LEU A O 1
ATOM 1326 N N . LYS A 1 174 ? 3.982 -21.828 -15.297 1 87.12 174 LYS A N 1
ATOM 1327 C CA . LYS A 1 174 ? 3.551 -22.203 -16.641 1 87.12 174 LYS A CA 1
ATOM 1328 C C . LYS A 1 174 ? 2.113 -21.75 -16.906 1 87.12 174 LYS A C 1
ATOM 1330 O O . LYS A 1 174 ? 1.281 -22.547 -17.344 1 87.12 174 LYS A O 1
ATOM 1335 N N . LEU A 1 175 ? 1.894 -20.578 -16.484 1 83.06 175 LEU A N 1
ATOM 1336 C CA . LEU A 1 175 ? 0.586 -19.969 -16.703 1 83.06 175 LEU A CA 1
ATOM 1337 C C . LEU A 1 175 ? 0.613 -19.047 -17.922 1 83.06 175 LEU A C 1
ATOM 1339 O O . LEU A 1 175 ? 1.664 -18.516 -18.281 1 83.06 175 LEU A O 1
ATOM 1343 N N . MET B 1 1 ? -14.539 -24.406 -44.219 1 34.38 1 MET B N 1
ATOM 1344 C CA . MET B 1 1 ? -13.211 -23.828 -44.094 1 34.38 1 MET B CA 1
ATOM 1345 C C . MET B 1 1 ? -13.258 -22.531 -43.281 1 34.38 1 MET B C 1
ATOM 1347 O O . MET B 1 1 ? -13.844 -21.531 -43.75 1 34.38 1 MET B O 1
ATOM 1351 N N . SER B 1 2 ? -13.242 -22.625 -42.031 1 48.88 2 SER B N 1
ATOM 1352 C CA . SER B 1 2 ? -13.336 -21.484 -41.125 1 48.88 2 SER B CA 1
ATOM 1353 C C . SER B 1 2 ? -12.266 -20.453 -41.438 1 48.88 2 SER B C 1
ATOM 1355 O O . SER B 1 2 ? -11.109 -20.797 -41.688 1 48.88 2 SER B O 1
ATOM 1357 N N . SER B 1 3 ? -12.641 -19.266 -41.969 1 49.59 3 SER B N 1
ATOM 1358 C CA . SER B 1 3 ? -11.789 -18.172 -42.406 1 49.59 3 SER B CA 1
ATOM 1359 C C . SER B 1 3 ? -10.703 -17.859 -41.375 1 49.59 3 SER B C 1
ATOM 1361 O O . SER B 1 3 ? -10.891 -18.109 -40.188 1 49.59 3 SER B O 1
ATOM 1363 N N . PRO B 1 4 ? -9.398 -17.672 -42.031 1 54.22 4 PRO B N 1
ATOM 1364 C CA . PRO B 1 4 ? -8.289 -17.344 -41.125 1 54.22 4 PRO B CA 1
ATOM 1365 C C . PRO B 1 4 ? -8.672 -16.328 -40.062 1 54.22 4 PRO B C 1
ATOM 1367 O O . PRO B 1 4 ? -8.047 -16.281 -39 1 54.22 4 PRO B O 1
ATOM 1370 N N . LEU B 1 5 ? -9.508 -15.453 -40.344 1 53.72 5 LEU B N 1
ATOM 1371 C CA . LEU B 1 5 ? -9.977 -14.523 -39.344 1 53.72 5 LEU B CA 1
ATOM 1372 C C . LEU B 1 5 ? -10.773 -15.25 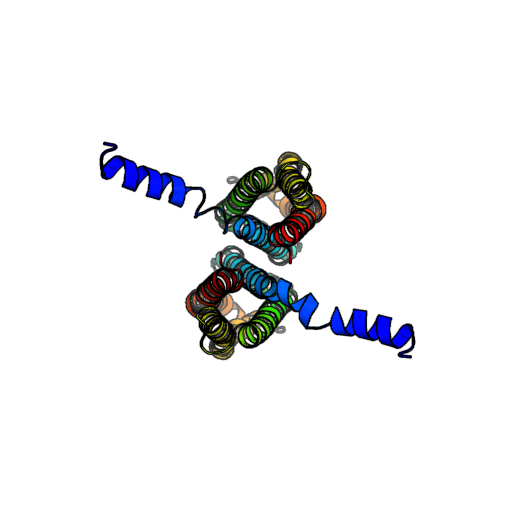-38.25 1 53.72 5 LEU B C 1
ATOM 1374 O O . LEU B 1 5 ? -10.727 -14.883 -37.094 1 53.72 5 LEU B O 1
ATOM 1378 N N . GLN B 1 6 ? -11.57 -16.188 -38.656 1 44.72 6 GLN B N 1
ATOM 1379 C CA . GLN B 1 6 ? -12.312 -16.984 -37.656 1 44.72 6 GLN B CA 1
ATOM 1380 C C . GLN B 1 6 ? -11.367 -17.828 -36.812 1 44.72 6 GLN B C 1
ATOM 1382 O O . GLN B 1 6 ? -11.57 -17.969 -35.625 1 44.72 6 GLN B O 1
ATOM 1387 N N . LEU B 1 7 ? -10.336 -18.453 -37.406 1 46.19 7 LEU B N 1
ATOM 1388 C CA . LEU B 1 7 ? -9.328 -19.172 -36.625 1 46.19 7 LEU B CA 1
ATOM 1389 C C . LEU B 1 7 ? -8.531 -18.188 -35.75 1 46.19 7 LEU B C 1
ATOM 1391 O O . LEU B 1 7 ? -8.172 -18.516 -34.625 1 46.19 7 LEU B O 1
ATOM 1395 N N . GLN B 1 8 ? -8.125 -17.047 -36.344 1 44.81 8 GLN B N 1
ATOM 1396 C CA . GLN B 1 8 ? -7.441 -16.062 -35.5 1 44.81 8 GLN B CA 1
ATOM 1397 C C . GLN B 1 8 ? -8.367 -15.523 -34.406 1 44.81 8 GLN B C 1
ATOM 1399 O O . GLN B 1 8 ? -7.93 -15.258 -33.281 1 44.81 8 GLN B O 1
ATOM 1404 N N . LEU B 1 9 ? -9.578 -15.32 -34.75 1 42.66 9 LEU B N 1
ATOM 1405 C CA . LEU B 1 9 ? -10.539 -14.922 -33.719 1 42.66 9 LEU B CA 1
ATOM 1406 C C . LEU B 1 9 ? -10.844 -16.094 -32.781 1 42.66 9 LEU B C 1
ATOM 1408 O O . LEU B 1 9 ? -11.086 -15.883 -31.594 1 42.66 9 LEU B O 1
ATOM 1412 N N . GLN B 1 10 ? -11.016 -17.359 -33.312 1 40.28 10 GLN B N 1
ATOM 1413 C CA . GLN B 1 10 ? -11.133 -18.531 -32.438 1 40.28 10 GLN B CA 1
ATOM 1414 C C . GLN B 1 10 ? -9.852 -18.75 -31.641 1 40.28 10 GLN B C 1
ATOM 1416 O O . GLN B 1 10 ? -9.906 -19.141 -30.469 1 40.28 10 GLN B O 1
ATOM 1421 N N . SER B 1 11 ? -8.68 -18.734 -32.312 1 40.69 11 SER B N 1
ATOM 1422 C CA . SER B 1 11 ? -7.465 -18.812 -31.516 1 40.69 11 SER B CA 1
ATOM 1423 C C . SER B 1 11 ? -7.367 -17.625 -30.562 1 40.69 11 SER B C 1
ATOM 1425 O O . SER B 1 11 ? -6.98 -17.766 -29.406 1 40.69 11 SER B O 1
ATOM 1427 N N . LEU B 1 12 ? -7.656 -16.438 -30.953 1 43.09 12 LEU B N 1
ATOM 1428 C CA . LEU B 1 12 ? -7.809 -15.289 -30.047 1 43.09 12 LEU B CA 1
ATOM 1429 C C . LEU B 1 12 ? -8.992 -15.492 -29.109 1 43.09 12 LEU B C 1
ATOM 1431 O O . LEU B 1 12 ? -8.953 -15.055 -27.953 1 43.09 12 LEU B O 1
ATOM 1435 N N . SER B 1 13 ? -10.094 -15.898 -29.578 1 39.72 13 SER B N 1
ATOM 1436 C CA . SER B 1 13 ? -11.234 -16.266 -28.734 1 39.72 13 SER B CA 1
ATOM 1437 C C . SER B 1 13 ? -10.914 -17.484 -27.875 1 39.72 13 SER B C 1
ATOM 1439 O O . SER B 1 13 ? -11.328 -17.547 -26.719 1 39.72 13 SER B O 1
ATOM 1441 N N . SER B 1 14 ? -10.555 -18.594 -28.453 1 36.25 14 SER B N 1
ATOM 1442 C CA . SER B 1 14 ? -10.125 -19.734 -27.672 1 36.25 14 SER B CA 1
ATOM 1443 C C . SER B 1 14 ? -8.906 -19.406 -26.812 1 36.25 14 SER B C 1
ATOM 1445 O O . SER B 1 14 ? -8.602 -20.125 -25.859 1 36.25 14 SER B O 1
ATOM 1447 N N . LEU B 1 15 ? -7.824 -18.797 -27.359 1 38.81 15 LEU B N 1
ATOM 1448 C CA . LEU B 1 15 ? -6.797 -18.172 -26.531 1 38.81 15 LEU B CA 1
ATOM 1449 C C . LEU B 1 15 ? -7.418 -17.203 -25.547 1 38.81 15 LEU B C 1
ATOM 1451 O O . LEU B 1 15 ? -6.723 -16.344 -25 1 38.81 15 LEU B O 1
ATOM 1455 N N . THR B 1 16 ? -8.75 -16.844 -25.516 1 37.97 16 THR B N 1
ATOM 1456 C CA . THR B 1 16 ? -9.922 -16.203 -24.938 1 37.97 16 THR B CA 1
ATOM 1457 C C . THR B 1 16 ? -9.844 -16.203 -23.422 1 37.97 16 THR B C 1
ATOM 1459 O O . THR B 1 16 ? -8.953 -16.828 -22.844 1 37.97 16 THR B O 1
ATOM 1462 N N . ILE B 1 17 ? -11.125 -16.391 -22.625 1 41.97 17 ILE B N 1
ATOM 1463 C CA . ILE B 1 17 ? -11.406 -16.5 -21.203 1 41.97 17 ILE B CA 1
ATOM 1464 C C . ILE B 1 17 ? -10.523 -17.578 -20.578 1 41.97 17 ILE B C 1
ATOM 1466 O O . ILE B 1 17 ? -10.102 -17.453 -19.422 1 41.97 17 ILE B O 1
ATOM 1470 N N . SER B 1 18 ? -10.383 -18.641 -21.266 1 43.94 18 SER B N 1
ATOM 1471 C CA . SER B 1 18 ? -9.656 -19.812 -20.781 1 43.94 18 SER B CA 1
ATOM 1472 C C . SER B 1 18 ? -8.172 -19.5 -20.594 1 43.94 18 SER B C 1
ATOM 1474 O O . SER B 1 18 ? -7.547 -19.984 -19.656 1 43.94 18 SER B O 1
ATOM 1476 N N . SER B 1 19 ? -7.531 -18.984 -21.703 1 45.09 19 SER B N 1
ATOM 1477 C CA . SER B 1 19 ? -6.105 -18.703 -21.609 1 45.09 19 SER B CA 1
ATOM 1478 C C . SER B 1 19 ? -5.824 -17.594 -20.594 1 45.09 19 SER B C 1
ATOM 1480 O O . SER B 1 19 ? -4.672 -17.375 -20.234 1 45.09 19 SER B O 1
ATOM 1482 N N . PHE B 1 20 ? -6.793 -16.719 -20.312 1 49.88 20 PHE B N 1
ATOM 1483 C CA . PHE B 1 20 ? -6.641 -15.586 -19.406 1 49.88 20 PHE B CA 1
ATOM 1484 C C . PHE B 1 20 ? -6.961 -15.992 -17.969 1 49.88 20 PHE B C 1
ATOM 1486 O O . PHE B 1 20 ? -6.922 -15.156 -17.062 1 49.88 20 PHE B O 1
ATOM 1493 N N . LEU B 1 21 ? -7.477 -17.203 -17.844 1 54.09 21 LEU B N 1
ATOM 1494 C CA . LEU B 1 21 ? -7.895 -17.781 -16.578 1 54.09 21 LEU B CA 1
ATOM 1495 C C . LEU B 1 21 ? -6.699 -17.984 -15.648 1 54.09 21 LEU B C 1
ATOM 1497 O O . LEU B 1 21 ? -6.801 -17.766 -14.438 1 54.09 21 LEU B O 1
ATOM 1501 N N . PRO B 1 22 ? -5.68 -18.578 -16.297 1 53.44 22 PRO B N 1
ATOM 1502 C CA . PRO B 1 22 ? -4.586 -19 -15.414 1 53.44 22 PRO B CA 1
ATOM 1503 C C . PRO B 1 22 ? -4.008 -17.844 -14.602 1 53.44 22 PRO B C 1
ATOM 1505 O O . PRO B 1 22 ? -3.633 -18.031 -13.445 1 53.44 22 PRO B O 1
ATOM 1508 N N . PRO B 1 23 ? -4.25 -16.594 -15.078 1 75.19 23 PRO B N 1
ATOM 1509 C CA . PRO B 1 23 ? -3.646 -15.539 -14.25 1 75.19 23 PRO B CA 1
ATOM 1510 C C . PRO B 1 23 ? -4.613 -14.969 -13.219 1 75.19 23 PRO B C 1
ATOM 1512 O O . PRO B 1 23 ? -4.211 -14.188 -12.352 1 75.19 23 PRO B O 1
ATOM 1515 N N . LEU B 1 24 ? -5.82 -15.672 -13.242 1 79.62 24 LEU B N 1
ATOM 1516 C CA . LEU B 1 24 ? -6.859 -15.07 -12.406 1 79.62 24 LEU B CA 1
ATOM 1517 C C . LEU B 1 24 ? -6.512 -15.211 -10.93 1 79.62 24 LEU B C 1
ATOM 1519 O O . LEU B 1 24 ? -6.672 -14.258 -10.156 1 79.62 24 LEU B O 1
ATOM 1523 N N . PRO B 1 25 ? -6.066 -16.359 -10.57 1 86 25 PRO B N 1
ATOM 1524 C CA . PRO B 1 25 ? -5.699 -16.5 -9.164 1 86 25 PRO B CA 1
ATOM 1525 C C . PRO B 1 25 ? -4.684 -15.445 -8.719 1 86 25 PRO B C 1
ATOM 1527 O O . PRO B 1 25 ? -4.73 -14.977 -7.574 1 86 25 PRO B O 1
ATOM 1530 N N . LEU B 1 26 ? -3.951 -15.039 -9.625 1 93.31 26 LEU B N 1
ATOM 1531 C CA . LEU B 1 26 ? -2.916 -14.078 -9.258 1 93.31 26 LEU B CA 1
ATOM 1532 C C . LEU B 1 26 ? -3.498 -12.68 -9.125 1 93.31 26 LEU B C 1
ATOM 1534 O O . LEU B 1 26 ? -3.039 -11.883 -8.297 1 93.31 26 LEU B O 1
ATOM 1538 N N . VAL B 1 27 ? -4.562 -12.438 -9.883 1 96.31 27 VAL B N 1
ATOM 1539 C CA . VAL B 1 27 ? -5.184 -11.117 -9.836 1 96.31 27 VAL B CA 1
ATOM 1540 C C . VAL B 1 27 ? -5.766 -10.867 -8.445 1 96.31 27 VAL B C 1
ATOM 1542 O O . VAL B 1 27 ? -5.527 -9.82 -7.844 1 96.31 27 VAL B O 1
ATOM 1545 N N . GLY B 1 28 ? -6.488 -11.797 -7.918 1 97.44 28 GLY B N 1
ATOM 1546 C CA . GLY B 1 28 ? -7.047 -11.656 -6.582 1 97.44 28 GLY B CA 1
ATOM 1547 C C . GLY B 1 28 ? -5.988 -11.5 -5.508 1 97.44 28 GLY B C 1
ATOM 1548 O O . GLY B 1 28 ? -6.156 -10.719 -4.566 1 97.44 28 GLY B O 1
ATOM 1549 N N . LEU B 1 29 ? -4.961 -12.25 -5.68 1 96.94 29 LEU B N 1
ATOM 1550 C CA . LEU B 1 29 ? -3.865 -12.156 -4.719 1 96.94 29 LEU B CA 1
ATOM 1551 C C . LEU B 1 29 ? -3.197 -10.789 -4.785 1 96.94 29 LEU B C 1
ATOM 1553 O O . LEU B 1 29 ? -2.91 -10.188 -3.75 1 96.94 29 LEU B O 1
ATOM 1557 N N . ILE B 1 30 ? -3.002 -10.258 -5.941 1 97.81 30 ILE B N 1
ATOM 1558 C CA . ILE B 1 30 ? -2.373 -8.961 -6.152 1 97.81 30 ILE B CA 1
ATOM 1559 C C . ILE B 1 30 ? -3.268 -7.859 -5.59 1 97.81 30 ILE B C 1
ATOM 1561 O O . ILE B 1 30 ? -2.807 -7.004 -4.828 1 97.81 30 ILE B O 1
ATOM 1565 N N . THR B 1 31 ? -4.516 -7.891 -5.906 1 98.25 31 THR B N 1
ATOM 1566 C CA . THR B 1 31 ? -5.418 -6.816 -5.508 1 98.25 31 THR B CA 1
ATOM 1567 C C . THR B 1 31 ? -5.684 -6.863 -4.008 1 98.25 31 THR B C 1
ATOM 1569 O O . THR B 1 31 ? -5.793 -5.82 -3.357 1 98.25 31 THR B O 1
ATOM 1572 N N . SER B 1 32 ? -5.75 -8.016 -3.457 1 98.31 32 SER B N 1
ATOM 1573 C CA . SER B 1 32 ? -5.953 -8.102 -2.014 1 98.31 32 SER B CA 1
ATOM 1574 C C . SER B 1 32 ? -4.695 -7.699 -1.254 1 98.31 32 SER B C 1
ATOM 1576 O O . SER B 1 32 ? -4.773 -7.125 -0.167 1 98.31 32 SER B O 1
ATOM 1578 N N . THR B 1 33 ? -3.529 -7.996 -1.771 1 98.12 33 THR B N 1
ATOM 1579 C CA . THR B 1 33 ? -2.279 -7.508 -1.202 1 98.12 33 THR B CA 1
ATOM 1580 C C . THR B 1 33 ? -2.24 -5.98 -1.22 1 98.12 33 THR B C 1
ATOM 1582 O O . THR B 1 33 ? -1.884 -5.352 -0.222 1 98.12 33 THR B O 1
ATOM 1585 N N . SER B 1 34 ? -2.607 -5.449 -2.338 1 98.44 34 SER B N 1
ATOM 1586 C CA . SER B 1 34 ? -2.631 -3.996 -2.473 1 98.44 34 SER B CA 1
ATOM 1587 C C . SER B 1 34 ? -3.6 -3.365 -1.478 1 98.44 34 SER B C 1
ATOM 1589 O O . SER B 1 34 ? -3.301 -2.326 -0.886 1 98.44 34 SER B O 1
ATOM 1591 N N . ALA B 1 35 ? -4.703 -4.012 -1.33 1 98.5 35 ALA B N 1
ATOM 1592 C CA . ALA B 1 35 ? -5.707 -3.494 -0.406 1 98.5 35 ALA B CA 1
ATOM 1593 C C . ALA B 1 35 ? -5.191 -3.508 1.03 1 98.5 35 ALA B C 1
ATOM 1595 O O . ALA B 1 35 ? -5.395 -2.551 1.779 1 98.5 35 ALA B O 1
ATOM 1596 N N . LEU B 1 36 ? -4.605 -4.551 1.342 1 98.19 36 LEU B N 1
ATOM 1597 C CA . LEU B 1 36 ? -4.055 -4.672 2.688 1 98.19 36 LEU B CA 1
ATOM 1598 C C . LEU B 1 36 ? -2.934 -3.664 2.908 1 98.19 36 LEU B C 1
ATOM 1600 O O . LEU B 1 36 ? -2.877 -3.01 3.951 1 98.19 36 LEU B O 1
ATOM 1604 N N . ALA B 1 37 ? -2.049 -3.523 1.989 1 98.31 37 ALA B N 1
ATOM 1605 C CA . ALA B 1 37 ? -0.971 -2.541 2.076 1 98.31 37 ALA B CA 1
ATOM 1606 C C . ALA B 1 37 ? -1.527 -1.126 2.199 1 98.31 37 ALA B C 1
ATOM 1608 O O . ALA B 1 37 ? -1.024 -0.321 2.988 1 98.31 37 ALA B O 1
ATOM 1609 N N . TYR B 1 38 ? -2.535 -0.827 1.441 1 98.5 38 TYR B N 1
ATOM 1610 C CA . TYR B 1 38 ? -3.156 0.491 1.498 1 98.5 38 TYR B CA 1
ATOM 1611 C C . TYR B 1 38 ? -3.734 0.763 2.881 1 98.5 38 TYR B C 1
ATOM 1613 O O . TYR B 1 38 ? -3.6 1.867 3.412 1 98.5 38 TYR B O 1
ATOM 1621 N N . ALA B 1 39 ? -4.406 -0.21 3.396 1 97.69 39 ALA B N 1
ATOM 1622 C CA . ALA B 1 39 ? -4.988 -0.05 4.727 1 97.69 39 ALA B CA 1
ATOM 1623 C C . ALA B 1 39 ? -3.908 0.231 5.766 1 97.69 39 ALA B C 1
ATOM 1625 O O . ALA B 1 39 ? -4.098 1.067 6.652 1 97.69 39 ALA B O 1
ATOM 1626 N N . TYR B 1 40 ? -2.873 -0.446 5.68 1 97.44 40 TYR B N 1
ATOM 1627 C CA . TYR B 1 40 ? -1.742 -0.2 6.566 1 97.44 40 TYR B CA 1
ATOM 1628 C C . TYR B 1 40 ? -1.236 1.229 6.422 1 97.44 40 TYR B C 1
ATOM 1630 O O . TYR B 1 40 ? -0.959 1.9 7.418 1 97.44 40 TYR B O 1
ATOM 1638 N N . CYS B 1 41 ? -1.121 1.696 5.188 1 97.81 41 CYS B N 1
ATOM 1639 C CA . CYS B 1 41 ? -0.646 3.047 4.914 1 97.81 41 CYS B CA 1
ATOM 1640 C C . CYS B 1 41 ? -1.604 4.09 5.477 1 97.81 41 CYS B C 1
ATOM 1642 O O . CYS B 1 41 ? -1.173 5.109 6.016 1 97.81 41 CYS B O 1
ATOM 1644 N N . GLU B 1 42 ? -2.885 3.814 5.352 1 97.38 42 GLU B N 1
ATOM 1645 C CA . GLU B 1 42 ? -3.857 4.734 5.934 1 97.38 42 GLU B CA 1
ATOM 1646 C C . GLU B 1 42 ? -3.611 4.918 7.43 1 97.38 42 GLU B C 1
ATOM 1648 O O . GLU B 1 42 ? -3.688 6.039 7.941 1 97.38 42 GLU B O 1
ATOM 1653 N N . HIS B 1 43 ? -3.283 3.854 8.055 1 96.06 43 HIS B N 1
ATOM 1654 C CA . HIS B 1 43 ? -3.018 3.906 9.484 1 96.06 43 HIS B CA 1
ATOM 1655 C C . HIS B 1 43 ? -1.76 4.715 9.781 1 96.06 43 HIS B C 1
ATOM 1657 O O . HIS B 1 43 ? -1.78 5.613 10.625 1 96.06 43 HIS B O 1
ATOM 1663 N N . ILE B 1 44 ? -0.758 4.48 9.047 1 96.81 44 ILE B N 1
ATOM 1664 C CA . ILE B 1 44 ? 0.533 5.055 9.406 1 96.81 44 ILE B CA 1
ATOM 1665 C C . ILE B 1 44 ? 0.571 6.527 9.008 1 96.81 44 ILE B C 1
ATOM 1667 O O . ILE B 1 44 ? 1.191 7.348 9.688 1 96.81 44 ILE B O 1
ATOM 1671 N N . PHE B 1 45 ? -0.107 6.938 7.969 1 97.69 45 PHE B N 1
ATOM 1672 C CA . PHE B 1 45 ? 0.028 8.297 7.453 1 97.69 45 PHE B CA 1
ATOM 1673 C C . PHE B 1 45 ? -1.037 9.211 8.047 1 97.69 45 PHE B C 1
ATOM 1675 O O . PHE B 1 45 ? -0.813 10.406 8.211 1 97.69 45 PHE B O 1
ATOM 1682 N N . LEU B 1 46 ? -2.205 8.703 8.43 1 97.75 46 LEU B N 1
ATOM 1683 C CA . LEU B 1 46 ? -3.293 9.562 8.883 1 97.75 46 LEU B CA 1
ATOM 1684 C C . LEU B 1 46 ? -3.334 9.625 10.406 1 97.75 46 LEU B C 1
ATOM 1686 O O . LEU B 1 46 ? -3.857 10.586 10.977 1 97.75 46 LEU B O 1
ATOM 1690 N N . ASN B 1 47 ? -2.758 8.688 11.07 1 97 47 ASN B N 1
ATOM 1691 C CA . ASN B 1 47 ? -2.799 8.641 12.523 1 97 47 ASN B CA 1
ATOM 1692 C C . ASN B 1 47 ? -2.105 9.844 13.148 1 97 47 ASN B C 1
ATOM 1694 O O . ASN B 1 47 ? -2.617 10.438 14.094 1 97 47 ASN B O 1
ATOM 1698 N N . PRO B 1 48 ? -0.995 10.32 12.633 1 97.12 48 PRO B N 1
ATOM 1699 C CA . PRO B 1 48 ? -0.316 11.477 13.219 1 97.12 48 PRO B CA 1
ATOM 1700 C C . PRO B 1 48 ? -1.157 12.75 13.156 1 97.12 48 PRO B C 1
ATOM 1702 O O . PRO B 1 48 ? -0.947 13.672 13.945 1 97.12 48 PRO B O 1
ATOM 1705 N N . LEU B 1 49 ? -2.113 12.797 12.305 1 97.12 49 LEU B N 1
ATOM 1706 C CA . LEU B 1 49 ? -2.953 13.984 12.148 1 97.12 49 LEU B CA 1
ATOM 1707 C C . LEU B 1 49 ? -3.912 14.133 13.32 1 97.12 49 LEU B C 1
ATOM 1709 O O . LEU B 1 49 ? -4.492 15.203 13.523 1 97.12 49 LEU B O 1
ATOM 1713 N N . SER B 1 50 ? -4.027 13.094 14.109 1 95.56 50 SER B N 1
ATOM 1714 C CA . SER B 1 50 ? -4.945 13.117 15.234 1 95.56 50 SER B CA 1
ATOM 1715 C C . SER B 1 50 ? -4.363 13.906 16.406 1 95.56 50 SER B C 1
ATOM 1717 O O . SER B 1 50 ? -5.059 14.172 17.391 1 95.56 50 SER B O 1
ATOM 1719 N N . ASP B 1 51 ? -3.137 14.273 16.281 1 95.69 51 ASP B N 1
ATOM 1720 C CA . ASP B 1 51 ? -2.494 15.062 17.344 1 95.69 51 ASP B CA 1
ATOM 1721 C C . ASP B 1 51 ? -3.129 16.438 17.453 1 95.69 51 ASP B C 1
ATOM 1723 O O . ASP B 1 51 ? -3.291 17.141 16.453 1 95.69 51 ASP B O 1
ATOM 1727 N N . PRO B 1 52 ? -3.451 16.891 18.672 1 94.88 52 PRO B N 1
ATOM 1728 C CA . PRO B 1 52 ? -4.125 18.188 18.859 1 94.88 52 PRO B CA 1
ATOM 1729 C C . PRO B 1 52 ? -3.287 19.359 18.375 1 94.88 52 PRO B C 1
ATOM 1731 O O . PRO B 1 52 ? -3.828 20.438 18.125 1 94.88 52 PRO B O 1
ATOM 1734 N N . SER B 1 53 ? -2.012 19.219 18.219 1 94.5 53 SER B N 1
ATOM 1735 C CA . SER B 1 53 ? -1.143 20.312 17.781 1 94.5 53 SER B CA 1
ATOM 1736 C C . SER B 1 53 ? -1.252 20.531 16.281 1 94.5 53 SER B C 1
ATOM 1738 O O . SER B 1 53 ? -0.798 21.547 15.758 1 94.5 53 SER B O 1
ATOM 1740 N N . VAL B 1 54 ? -1.874 19.641 15.562 1 97.12 54 VAL B N 1
ATOM 1741 C CA . VAL B 1 54 ? -2.039 19.766 14.117 1 97.12 54 VAL B CA 1
ATOM 1742 C C . VAL B 1 54 ? -3.246 20.656 13.812 1 97.12 54 VAL B C 1
ATOM 1744 O O . VAL B 1 54 ? -4.359 20.375 14.273 1 97.12 54 VAL B O 1
ATOM 1747 N N . PRO B 1 55 ? -3.074 21.672 13.031 1 96.62 55 PRO B N 1
ATOM 1748 C CA . PRO B 1 55 ? -4.215 22.547 12.711 1 96.62 55 PRO B CA 1
ATOM 1749 C C . PRO B 1 55 ? -5.316 21.812 11.953 1 96.62 55 PRO B C 1
ATOM 1751 O O . PRO B 1 55 ? -5.027 20.984 11.078 1 96.62 55 PRO B O 1
ATOM 1754 N N . PRO B 1 56 ? -6.539 22.109 12.258 1 96.25 56 PRO B N 1
ATOM 1755 C CA . PRO B 1 56 ? -7.664 21.5 11.562 1 96.25 56 PRO B CA 1
ATOM 1756 C C . PRO B 1 56 ? -7.598 21.688 10.047 1 96.25 56 PRO B C 1
ATOM 1758 O O . PRO B 1 56 ? -7.934 20.766 9.289 1 96.25 56 PRO B O 1
ATOM 1761 N N . ALA B 1 57 ? -7.109 22.828 9.633 1 95 57 ALA B N 1
ATOM 1762 C CA . ALA B 1 57 ? -7.02 23.125 8.203 1 95 57 ALA B CA 1
ATOM 1763 C C . ALA B 1 57 ? -6.074 22.156 7.5 1 95 57 ALA B C 1
ATOM 1765 O O . ALA B 1 57 ? -6.293 21.797 6.34 1 95 57 ALA B O 1
ATOM 1766 N N . THR B 1 58 ? -5.035 21.719 8.172 1 96.56 58 THR B N 1
ATOM 1767 C CA . THR B 1 58 ? -4.078 20.781 7.602 1 96.56 58 THR B CA 1
ATOM 1768 C C . THR B 1 58 ? -4.707 19.391 7.457 1 96.56 58 THR B C 1
ATOM 1770 O O . THR B 1 58 ? -4.535 18.734 6.434 1 96.56 58 THR B O 1
ATOM 1773 N N . ILE B 1 59 ? -5.41 19 8.469 1 97.5 59 ILE B N 1
ATOM 1774 C CA . ILE B 1 59 ? -6.09 17.719 8.414 1 97.5 59 ILE B CA 1
ATOM 1775 C C . ILE B 1 59 ? -7.039 17.688 7.215 1 97.5 59 ILE B C 1
ATOM 1777 O O . ILE B 1 59 ? -7.02 16.75 6.422 1 97.5 59 ILE B O 1
ATOM 1781 N N . ARG B 1 60 ? -7.824 18.703 7.086 1 96.69 60 ARG B N 1
ATOM 1782 C CA . ARG B 1 60 ? -8.773 18.812 5.988 1 96.69 60 ARG B CA 1
ATOM 1783 C C . ARG B 1 60 ? -8.062 18.766 4.641 1 96.69 60 ARG B C 1
ATOM 1785 O O . ARG B 1 60 ? -8.508 18.078 3.719 1 96.69 60 ARG B O 1
ATOM 1792 N N . ARG B 1 61 ? -7.004 19.453 4.527 1 95.31 61 ARG B N 1
ATOM 1793 C CA . ARG B 1 61 ? -6.25 19.5 3.279 1 95.31 61 ARG B CA 1
ATOM 1794 C C . ARG B 1 61 ? -5.723 18.125 2.9 1 95.31 61 ARG B C 1
ATOM 1796 O O . ARG B 1 61 ? -5.863 17.688 1.755 1 95.31 61 ARG B O 1
ATOM 1803 N N . VAL B 1 62 ? -5.098 17.438 3.859 1 96.94 62 VAL B N 1
ATOM 1804 C CA . VAL B 1 62 ? -4.539 16.109 3.598 1 96.94 62 VAL B CA 1
ATOM 1805 C C . VAL B 1 62 ? -5.645 15.172 3.131 1 96.94 62 VAL B C 1
ATOM 1807 O O . VAL B 1 62 ? -5.504 14.5 2.105 1 96.94 62 VAL B O 1
ATOM 1810 N N . TRP B 1 63 ? -6.754 15.211 3.828 1 97.38 63 TRP B N 1
ATOM 1811 C CA . TRP B 1 63 ? -7.863 14.328 3.484 1 97.38 63 TRP B CA 1
ATOM 1812 C C . TRP B 1 63 ? -8.445 14.688 2.119 1 97.38 63 TRP B C 1
ATOM 1814 O O . TRP B 1 63 ? -8.672 13.805 1.284 1 97.38 63 TRP B O 1
ATOM 1824 N N . GLN B 1 64 ? -8.672 15.875 1.868 1 96 64 GLN B N 1
ATOM 1825 C CA . GLN B 1 64 ? -9.289 16.312 0.619 1 96 64 GLN B CA 1
ATOM 1826 C C . GLN B 1 64 ? -8.406 15.969 -0.578 1 96 64 GLN B C 1
ATOM 1828 O O . GLN B 1 64 ? -8.914 15.672 -1.664 1 96 64 GLN B O 1
ATOM 1833 N N . LYS B 1 65 ? -7.141 15.938 -0.4 1 96.19 65 LYS B N 1
ATOM 1834 C CA . LYS B 1 65 ? -6.23 15.672 -1.507 1 96.19 65 LYS B CA 1
ATOM 1835 C C . LYS B 1 65 ? -5.992 14.172 -1.669 1 96.19 65 LYS B C 1
ATOM 1837 O O . LYS B 1 65 ? -5.875 13.672 -2.791 1 96.19 65 LYS B O 1
ATOM 1842 N N . CYS B 1 66 ? -5.965 13.5 -0.567 1 96.25 66 CYS B N 1
ATOM 1843 C CA . CYS B 1 66 ? -5.625 12.086 -0.673 1 96.25 66 CYS B CA 1
ATOM 1844 C C . CYS B 1 66 ? -6.871 11.242 -0.907 1 96.25 66 CYS B C 1
ATOM 1846 O O . CYS B 1 66 ? -6.777 10.109 -1.389 1 96.25 66 CYS B O 1
ATOM 1848 N N . PHE B 1 67 ? -8.07 11.742 -0.603 1 96 67 PHE B N 1
ATOM 1849 C CA . PHE B 1 67 ? -9.273 10.922 -0.634 1 96 67 PHE B CA 1
ATOM 1850 C C . PHE B 1 67 ? -9.609 10.508 -2.062 1 96 67 PHE B C 1
ATOM 1852 O O . PHE B 1 67 ? -9.844 9.328 -2.334 1 96 67 PHE B O 1
ATOM 1859 N N . PRO B 1 68 ? -9.641 11.336 -3.051 1 95.62 68 PRO B N 1
ATOM 1860 C CA . PRO B 1 68 ? -10.055 10.922 -4.395 1 95.62 68 PRO B CA 1
ATOM 1861 C C . PRO B 1 68 ? -9.148 9.852 -4.988 1 95.62 68 PRO B C 1
ATOM 1863 O O . PRO B 1 68 ? -9.625 8.781 -5.379 1 95.62 68 PRO B O 1
ATOM 1866 N N . PRO B 1 69 ? -7.832 10.07 -5.031 1 97.25 69 PRO B N 1
ATOM 1867 C CA . PRO B 1 69 ? -7.016 8.977 -5.57 1 97.25 69 PRO B CA 1
ATOM 1868 C C . PRO B 1 69 ? -7.027 7.734 -4.684 1 97.25 69 PRO B C 1
ATOM 1870 O O . PRO B 1 69 ? -6.934 6.609 -5.188 1 97.25 69 PRO B O 1
ATOM 1873 N N . GLY B 1 70 ? -7.133 7.949 -3.369 1 96.88 70 GLY B N 1
ATOM 1874 C CA . GLY B 1 70 ? -7.273 6.812 -2.473 1 96.88 70 GLY B CA 1
ATOM 1875 C C . GLY B 1 70 ? -8.531 6.012 -2.719 1 96.88 70 GLY B C 1
ATOM 1876 O O . GLY B 1 70 ? -8.508 4.777 -2.693 1 96.88 70 GLY B O 1
ATOM 1877 N N . PHE B 1 71 ? -9.594 6.703 -2.996 1 94.75 71 PHE B N 1
ATOM 1878 C CA . PHE B 1 71 ? -10.867 6.055 -3.279 1 94.75 71 PHE B CA 1
ATOM 1879 C C . PHE B 1 71 ? -10.781 5.219 -4.551 1 94.75 71 PHE B C 1
ATOM 1881 O O . PHE B 1 71 ? -11.266 4.09 -4.594 1 94.75 71 PHE B O 1
ATOM 1888 N N . VAL B 1 72 ? -10.203 5.746 -5.539 1 96.44 72 VAL B N 1
ATOM 1889 C CA . VAL B 1 72 ? -10.023 5.02 -6.793 1 96.44 72 VAL B CA 1
ATOM 1890 C C . VAL B 1 72 ? -9.188 3.764 -6.547 1 96.44 72 VAL B C 1
ATOM 1892 O O . VAL B 1 72 ? -9.531 2.682 -7.031 1 96.44 72 VAL B O 1
ATOM 1895 N N . PHE B 1 73 ? -8.133 3.9 -5.805 1 97.38 73 PHE B N 1
ATOM 1896 C CA . PHE B 1 73 ? -7.258 2.775 -5.496 1 97.38 73 PHE B CA 1
ATOM 1897 C C . PHE B 1 73 ? -8.016 1.691 -4.742 1 97.38 73 PHE B C 1
ATOM 1899 O O . PHE B 1 73 ? -7.926 0.51 -5.082 1 97.38 73 PHE B O 1
ATOM 1906 N N . VAL B 1 74 ? -8.742 2.09 -3.752 1 96.75 74 VAL B N 1
ATOM 1907 C CA . VAL B 1 74 ? -9.5 1.158 -2.926 1 96.75 74 VAL B CA 1
ATOM 1908 C C . VAL B 1 74 ? -10.586 0.484 -3.768 1 96.75 74 VAL B C 1
ATOM 1910 O O . VAL B 1 74 ? -10.711 -0.742 -3.756 1 96.75 74 VAL B O 1
ATOM 1913 N N . ALA B 1 75 ? -11.336 1.247 -4.527 1 96.06 75 ALA B N 1
ATOM 1914 C CA . ALA B 1 75 ? -12.414 0.705 -5.352 1 96.06 75 ALA B CA 1
ATOM 1915 C C . ALA B 1 75 ? -11.867 -0.269 -6.395 1 96.06 75 ALA B C 1
ATOM 1917 O O . ALA B 1 75 ? -12.406 -1.364 -6.57 1 96.06 75 ALA B O 1
ATOM 1918 N N . THR B 1 76 ? -10.797 0.143 -7.047 1 96.56 76 THR B N 1
ATOM 1919 C CA . THR B 1 76 ? -10.25 -0.704 -8.102 1 96.56 76 THR B CA 1
ATOM 1920 C C . THR B 1 76 ? -9.695 -2.004 -7.52 1 96.56 76 THR B C 1
ATOM 1922 O O . THR B 1 76 ? -9.836 -3.068 -8.125 1 96.56 76 THR B O 1
ATOM 1925 N N . SER B 1 77 ? -9.039 -1.946 -6.375 1 97.75 77 SER B N 1
ATOM 1926 C CA . SER B 1 77 ? -8.516 -3.158 -5.754 1 97.75 77 SER B CA 1
ATOM 1927 C C . SER B 1 77 ? -9.641 -4.105 -5.359 1 97.75 77 SER B C 1
ATOM 1929 O O . SER B 1 77 ? -9.531 -5.32 -5.547 1 97.75 77 SER B O 1
ATOM 1931 N N . ARG B 1 78 ? -10.742 -3.527 -4.883 1 97.62 78 ARG B N 1
ATOM 1932 C CA . ARG B 1 78 ? -11.859 -4.367 -4.461 1 97.62 78 ARG B CA 1
ATOM 1933 C C . ARG B 1 78 ? -12.586 -4.961 -5.664 1 97.62 78 ARG B C 1
ATOM 1935 O O . ARG B 1 78 ? -12.992 -6.121 -5.637 1 97.62 78 ARG B O 1
ATOM 1942 N N . ILE B 1 79 ? -12.812 -4.152 -6.641 1 96.69 79 ILE B N 1
ATOM 1943 C CA . ILE B 1 79 ? -13.438 -4.645 -7.859 1 96.69 79 ILE B CA 1
ATOM 1944 C C . ILE B 1 79 ? -12.586 -5.762 -8.461 1 96.69 79 ILE B C 1
ATOM 1946 O O . ILE B 1 79 ? -13.109 -6.797 -8.883 1 96.69 79 ILE B O 1
ATOM 1950 N N . GLY B 1 80 ? -11.297 -5.566 -8.508 1 96.5 80 GLY B N 1
ATOM 1951 C CA . GLY B 1 80 ? -10.391 -6.602 -8.984 1 96.5 80 GLY B CA 1
ATOM 1952 C C . GLY B 1 80 ? -10.469 -7.883 -8.172 1 96.5 80 GLY B C 1
ATOM 1953 O O . GLY B 1 80 ? -10.477 -8.977 -8.734 1 96.5 80 GLY B O 1
ATOM 1954 N N . SER B 1 81 ? -10.562 -7.734 -6.906 1 97.94 81 SER B N 1
ATOM 1955 C CA . SER B 1 81 ? -10.648 -8.891 -6.02 1 97.94 81 SER B CA 1
ATOM 1956 C C . SER B 1 81 ? -11.953 -9.656 -6.23 1 97.94 81 SER B C 1
ATOM 1958 O O . SER B 1 81 ? -11.953 -10.883 -6.312 1 97.94 81 SER B O 1
ATOM 1960 N N . ILE B 1 82 ? -12.984 -8.961 -6.281 1 97.69 82 ILE B N 1
ATOM 1961 C CA . ILE B 1 82 ? -14.281 -9.609 -6.469 1 97.69 82 ILE B CA 1
ATOM 1962 C C . ILE B 1 82 ? -14.312 -10.312 -7.824 1 97.69 82 ILE B C 1
ATOM 1964 O O . ILE B 1 82 ? -14.711 -11.477 -7.91 1 97.69 82 ILE B O 1
ATOM 1968 N N . ALA B 1 83 ? -13.914 -9.609 -8.875 1 96.75 83 ALA B N 1
ATOM 1969 C CA . ALA B 1 83 ? -13.883 -10.203 -10.211 1 96.75 83 ALA B CA 1
ATOM 1970 C C . ALA B 1 83 ? -13.023 -11.469 -10.227 1 96.75 83 ALA B C 1
ATOM 1972 O O . ALA B 1 83 ? -13.422 -12.492 -10.781 1 96.75 83 ALA B O 1
ATOM 1973 N N . SER B 1 84 ? -11.852 -11.375 -9.648 1 97.06 84 SER B N 1
ATOM 1974 C CA . SER B 1 84 ? -10.961 -12.523 -9.578 1 97.06 84 SER B CA 1
ATOM 1975 C C . SER B 1 84 ? -11.586 -13.672 -8.781 1 97.06 84 SER B C 1
ATOM 1977 O O . SER B 1 84 ? -11.461 -14.836 -9.164 1 97.06 84 SER B O 1
ATOM 1979 N N . GLY B 1 85 ? -12.18 -13.312 -7.664 1 97.12 85 GLY B N 1
ATOM 1980 C CA . GLY B 1 85 ? -12.844 -14.328 -6.863 1 97.12 85 GLY B CA 1
ATOM 1981 C C . GLY B 1 85 ? -13.938 -15.062 -7.617 1 97.12 85 GLY B C 1
ATOM 1982 O O . GLY B 1 85 ? -14.039 -16.297 -7.523 1 97.12 85 GLY B O 1
ATOM 1983 N N . VAL B 1 86 ? -14.703 -14.383 -8.312 1 96.56 86 VAL B N 1
ATOM 1984 C CA . VAL B 1 86 ? -15.789 -14.977 -9.086 1 96.56 86 VAL B CA 1
ATOM 1985 C C . VAL B 1 86 ? -15.211 -15.898 -10.156 1 96.56 86 VAL B C 1
ATOM 1987 O O . VAL B 1 86 ? -15.648 -17.047 -10.305 1 96.56 86 VAL B O 1
ATOM 1990 N N . ALA B 1 87 ? -14.242 -15.414 -10.883 1 94.94 87 ALA B N 1
ATOM 1991 C CA . ALA B 1 87 ? -13.594 -16.234 -11.906 1 94.94 87 ALA B CA 1
ATOM 1992 C C . ALA B 1 87 ? -12.977 -17.484 -11.305 1 94.94 87 ALA B C 1
ATOM 1994 O O . ALA B 1 87 ? -13.117 -18.578 -11.859 1 94.94 87 ALA B O 1
ATOM 1995 N N . GLY B 1 88 ? -12.305 -17.297 -10.219 1 94.75 88 GLY B N 1
ATOM 1996 C CA . GLY B 1 88 ? -11.688 -18.438 -9.555 1 94.75 88 GLY B CA 1
ATOM 1997 C C . GLY B 1 88 ? -12.695 -19.453 -9.062 1 94.75 88 GLY B C 1
ATOM 1998 O O . GLY B 1 88 ? -12.484 -20.656 -9.203 1 94.75 88 GLY B O 1
ATOM 1999 N N . TYR B 1 89 ? -13.727 -18.953 -8.5 1 95.31 89 TYR B N 1
ATOM 2000 C CA . TYR B 1 89 ? -14.797 -19.828 -8.023 1 95.31 89 TYR B CA 1
ATOM 2001 C C . TYR B 1 89 ? -15.359 -20.672 -9.164 1 95.31 89 TYR B C 1
ATOM 2003 O O . TYR B 1 89 ? -15.562 -21.875 -9.016 1 95.31 89 TYR B O 1
ATOM 2011 N N . ARG B 1 90 ? -15.586 -20.125 -10.242 1 93.81 90 ARG B N 1
ATOM 2012 C CA . ARG B 1 90 ? -16.156 -20.812 -11.398 1 93.81 90 ARG B CA 1
ATOM 2013 C C . ARG B 1 90 ? -15.156 -21.828 -11.969 1 93.81 90 ARG B C 1
ATOM 2015 O O . ARG B 1 90 ? -15.547 -22.922 -12.375 1 93.81 90 ARG B O 1
ATOM 2022 N N . ALA B 1 91 ? -13.961 -21.422 -11.977 1 92 91 ALA B N 1
ATOM 2023 C CA . ALA B 1 91 ? -12.93 -22.281 -12.547 1 92 91 ALA B CA 1
ATOM 2024 C C . ALA B 1 91 ? -12.641 -23.484 -11.648 1 92 91 ALA B C 1
ATOM 2026 O O . ALA B 1 91 ? -12.312 -24.562 -12.125 1 92 91 ALA B O 1
ATOM 2027 N N . SER B 1 92 ? -12.719 -23.328 -10.406 1 91.81 92 SER B N 1
ATOM 2028 C CA . SER B 1 92 ? -12.336 -24.375 -9.461 1 91.81 92 SER B CA 1
ATOM 2029 C C . SER B 1 92 ? -13.516 -25.297 -9.141 1 91.81 92 SER B C 1
ATOM 2031 O O . SER B 1 92 ? -13.32 -26.438 -8.742 1 91.81 92 SER B O 1
ATOM 2033 N N . GLY B 1 93 ? -14.719 -24.766 -9.281 1 90.44 93 GLY B N 1
ATOM 2034 C CA . GLY B 1 93 ? -15.898 -25.531 -8.898 1 90.44 93 GLY B CA 1
ATOM 2035 C C . GLY B 1 93 ? -16.281 -25.344 -7.441 1 90.44 93 GLY B C 1
ATOM 2036 O O . GLY B 1 93 ? -15.414 -25.188 -6.578 1 90.44 93 GLY B O 1
ATOM 2037 N N . PRO B 1 94 ? -17.547 -25.328 -7.141 1 88.69 94 PRO B N 1
ATOM 2038 C CA . PRO B 1 94 ? -18.047 -25 -5.805 1 88.69 94 PRO B CA 1
ATOM 2039 C C . PRO B 1 94 ? -17.688 -26.047 -4.762 1 88.69 94 PRO B C 1
ATOM 2041 O O . PRO B 1 94 ? -17.609 -25.75 -3.57 1 88.69 94 PRO B O 1
ATOM 2044 N N . ASP B 1 95 ? -17.328 -27.266 -5.098 1 93.25 95 ASP B N 1
ATOM 2045 C CA . ASP B 1 95 ? -17.094 -28.328 -4.133 1 93.25 95 ASP B CA 1
ATOM 2046 C C . ASP B 1 95 ? -15.594 -28.5 -3.854 1 93.25 95 ASP B C 1
ATOM 2048 O O . ASP B 1 95 ? -15.203 -29.297 -3.006 1 93.25 95 ASP B O 1
ATOM 2052 N N . SER B 1 96 ? -14.82 -27.656 -4.441 1 95.38 96 SER B N 1
ATOM 2053 C CA . SER B 1 96 ? -13.383 -27.75 -4.227 1 95.38 96 SER B CA 1
ATOM 2054 C C . SER B 1 96 ? -12.938 -26.844 -3.082 1 95.38 96 SER B C 1
ATOM 2056 O O . SER B 1 96 ? -13.641 -25.891 -2.719 1 95.38 96 SER B O 1
ATOM 2058 N N . VAL B 1 97 ? -11.82 -27.156 -2.48 1 96.62 97 VAL B N 1
ATOM 2059 C CA . VAL B 1 97 ? -11.219 -26.312 -1.45 1 96.62 97 VAL B CA 1
ATOM 2060 C C . VAL B 1 97 ? -10.953 -24.922 -2.012 1 96.62 97 VAL B C 1
ATOM 2062 O O . VAL B 1 97 ? -11.281 -23.922 -1.372 1 96.62 97 VAL B O 1
ATOM 2065 N N . ALA B 1 98 ? -10.383 -24.875 -3.229 1 96.25 98 ALA B N 1
ATOM 2066 C CA . ALA B 1 98 ? -10.125 -23.578 -3.863 1 96.25 98 ALA B CA 1
ATOM 2067 C C . ALA B 1 98 ? -11.414 -22.797 -4.051 1 96.25 98 ALA B C 1
ATOM 2069 O O . ALA B 1 98 ? -11.461 -21.594 -3.781 1 96.25 98 ALA B O 1
ATOM 2070 N N . GLY B 1 99 ? -12.422 -23.438 -4.512 1 96.62 99 GLY B N 1
ATOM 2071 C CA . GLY B 1 99 ? -13.703 -22.781 -4.703 1 96.62 99 GLY B CA 1
ATOM 2072 C C . GLY B 1 99 ? -14.266 -22.188 -3.426 1 96.62 99 GLY B C 1
ATOM 2073 O O . GLY B 1 99 ? -14.75 -21.047 -3.424 1 96.62 99 GLY B O 1
ATOM 2074 N N . THR B 1 100 ? -14.188 -22.906 -2.373 1 98.12 100 THR B N 1
ATOM 2075 C CA . THR B 1 100 ? -14.656 -22.438 -1.078 1 98.12 100 THR B CA 1
ATOM 2076 C C . THR B 1 100 ? -13.844 -21.219 -0.623 1 98.12 100 THR B C 1
ATOM 2078 O O . THR B 1 100 ? -14.406 -20.25 -0.103 1 98.12 100 THR B O 1
ATOM 2081 N N . LEU B 1 101 ? -12.609 -21.266 -0.856 1 98.19 101 LEU B N 1
ATOM 2082 C CA . LEU B 1 101 ? -11.742 -20.172 -0.452 1 98.19 101 LEU B CA 1
ATOM 2083 C C . LEU B 1 101 ? -12 -18.938 -1.302 1 98.19 101 LEU B C 1
ATOM 2085 O O . LEU B 1 101 ? -12.008 -17.812 -0.786 1 98.19 101 LEU B O 1
ATOM 2089 N N . TYR B 1 102 ? -12.219 -19.062 -2.596 1 97.69 102 T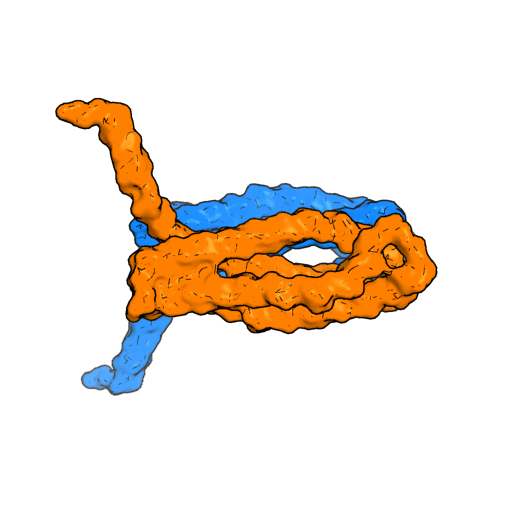YR B N 1
ATOM 2090 C CA . TYR B 1 102 ? -12.57 -17.922 -3.438 1 97.69 102 TYR B CA 1
ATOM 2091 C C . TYR B 1 102 ? -13.906 -17.312 -3.014 1 97.69 102 TYR B C 1
ATOM 2093 O O . TYR B 1 102 ? -14.055 -16.094 -2.977 1 97.69 102 TYR B O 1
ATOM 2101 N N . ALA B 1 103 ? -14.828 -18.188 -2.705 1 98.38 103 ALA B N 1
ATOM 2102 C CA . ALA B 1 103 ? -16.109 -17.688 -2.223 1 98.38 103 ALA B CA 1
ATOM 2103 C C . ALA B 1 103 ? -15.945 -16.891 -0.925 1 98.38 103 ALA B C 1
ATOM 2105 O O . ALA B 1 103 ? -16.531 -15.828 -0.76 1 98.38 103 ALA B O 1
ATOM 2106 N N . SER B 1 104 ? -15.211 -17.406 -0.026 1 98.62 104 SER B N 1
ATOM 2107 C CA . SER B 1 104 ? -14.93 -16.703 1.226 1 98.62 104 SER B CA 1
ATOM 2108 C C . SER B 1 104 ? -14.211 -15.383 0.975 1 98.62 104 SER B C 1
ATOM 2110 O O . SER B 1 104 ? -14.531 -14.367 1.601 1 98.62 104 SER B O 1
ATOM 2112 N N . ALA B 1 105 ? -13.234 -15.391 0.074 1 98.56 105 ALA B N 1
ATOM 2113 C CA . ALA B 1 105 ? -12.5 -14.172 -0.257 1 98.56 105 ALA B CA 1
ATOM 2114 C C . ALA B 1 105 ? -13.445 -13.078 -0.756 1 98.56 105 ALA B C 1
ATOM 2116 O O . ALA B 1 105 ? -13.32 -11.922 -0.359 1 98.56 105 ALA B O 1
ATOM 2117 N N . ILE B 1 106 ? -14.359 -13.422 -1.608 1 98.38 106 ILE B N 1
ATOM 2118 C CA . ILE B 1 106 ? -15.344 -12.477 -2.111 1 98.38 106 ILE B CA 1
ATOM 2119 C C . ILE B 1 106 ? -16.172 -11.922 -0.948 1 98.38 106 ILE B C 1
ATOM 2121 O O . ILE B 1 106 ? -16.359 -10.711 -0.837 1 98.38 106 ILE B O 1
ATOM 2125 N N . ALA B 1 107 ? -16.609 -12.836 -0.097 1 98.69 107 ALA B N 1
ATOM 2126 C CA . ALA B 1 107 ? -17.438 -12.422 1.033 1 98.69 107 ALA B CA 1
ATOM 2127 C C . ALA B 1 107 ? -16.703 -11.414 1.911 1 98.69 107 ALA B C 1
ATOM 2129 O O . ALA B 1 107 ? -17.266 -10.367 2.264 1 98.69 107 ALA B O 1
ATOM 2130 N N . PHE B 1 108 ? -15.484 -11.688 2.213 1 98.81 108 PHE B N 1
ATOM 2131 C CA . PHE B 1 108 ? -14.719 -10.781 3.055 1 98.81 108 PHE B CA 1
ATOM 2132 C C . PHE B 1 108 ? -14.438 -9.469 2.326 1 98.81 108 PHE B C 1
ATOM 2134 O O . PHE B 1 108 ? -14.391 -8.406 2.947 1 98.81 108 PHE B O 1
ATOM 2141 N N . THR B 1 109 ? -14.219 -9.516 1.021 1 98.5 109 THR B N 1
ATOM 2142 C CA . THR B 1 109 ? -14.008 -8.297 0.248 1 98.5 109 THR B CA 1
ATOM 2143 C C . THR B 1 109 ? -15.25 -7.41 0.301 1 98.5 109 THR B C 1
ATOM 2145 O O . THR B 1 109 ? -15.141 -6.188 0.443 1 98.5 109 THR B O 1
ATOM 2148 N N . VAL B 1 110 ? -16.406 -7.992 0.268 1 97.88 110 VAL B N 1
ATOM 2149 C CA . VAL B 1 110 ? -17.672 -7.254 0.274 1 97.88 110 VAL B CA 1
ATOM 2150 C C . VAL B 1 110 ? -17.906 -6.648 1.655 1 97.88 110 VAL B C 1
ATOM 2152 O O . VAL B 1 110 ? -18.5 -5.578 1.775 1 97.88 110 VAL B O 1
ATOM 2155 N N . VAL B 1 111 ? -17.391 -7.277 2.73 1 97.5 111 VAL B N 1
ATOM 2156 C CA . VAL B 1 111 ? -17.531 -6.781 4.098 1 97.5 111 VAL B CA 1
ATOM 2157 C C . VAL B 1 111 ? -16.922 -5.383 4.199 1 97.5 111 VAL B C 1
ATOM 2159 O O . VAL B 1 111 ? -17.391 -4.555 4.98 1 97.5 111 VAL B O 1
ATOM 2162 N N . HIS B 1 112 ? -15.969 -5.098 3.441 1 95.44 112 HIS B N 1
ATOM 2163 C CA . HIS B 1 112 ? -15.367 -3.77 3.428 1 95.44 112 HIS B CA 1
ATOM 2164 C C . HIS B 1 112 ? -16.422 -2.688 3.223 1 95.44 112 HIS B C 1
ATOM 2166 O O . HIS B 1 112 ? -16.438 -1.683 3.936 1 95.44 112 HIS B O 1
ATOM 2172 N N . PHE B 1 113 ? -17.312 -2.973 2.354 1 94.5 113 PHE B N 1
ATOM 2173 C CA . PHE B 1 113 ? -18.297 -1.972 1.978 1 94.5 113 PHE B CA 1
ATOM 2174 C C . PHE B 1 113 ? -19.391 -1.861 3.039 1 94.5 113 PHE B C 1
ATOM 2176 O O . PHE B 1 113 ? -20.078 -0.844 3.121 1 94.5 113 PHE B O 1
ATOM 2183 N N . ALA B 1 114 ? -19.547 -2.854 3.809 1 93.75 114 ALA B N 1
ATOM 2184 C CA . ALA B 1 114 ? -20.531 -2.82 4.887 1 93.75 114 ALA B CA 1
ATOM 2185 C C . ALA B 1 114 ? -20.156 -1.78 5.941 1 93.75 114 ALA B C 1
ATOM 2187 O O . ALA B 1 114 ? -21 -1.348 6.727 1 93.75 114 ALA B O 1
ATOM 2188 N N . PHE B 1 115 ? -18.938 -1.353 5.953 1 95.25 115 PHE B N 1
ATOM 2189 C CA . PHE B 1 115 ? -18.469 -0.406 6.957 1 95.25 115 PHE B CA 1
ATOM 2190 C C . PHE B 1 115 ? -18.688 1.029 6.496 1 95.25 115 PHE B C 1
ATOM 2192 O O . PHE B 1 115 ? -18.484 1.972 7.262 1 95.25 115 PHE B O 1
ATOM 2199 N N . LEU B 1 116 ? -19.125 1.285 5.305 1 91.5 116 LEU B N 1
ATOM 2200 C CA . LEU B 1 116 ? -19.266 2.617 4.723 1 91.5 116 LEU B CA 1
ATOM 2201 C C . LEU B 1 116 ? -20.219 3.477 5.555 1 91.5 116 LEU B C 1
ATOM 2203 O O . LEU B 1 116 ? -19.906 4.633 5.855 1 91.5 116 LEU B O 1
ATOM 2207 N N . PRO B 1 117 ? -21.359 2.967 6.039 1 94.56 117 PRO B N 1
ATOM 2208 C CA . PRO B 1 117 ? -22.266 3.799 6.828 1 94.56 117 PRO B CA 1
ATOM 2209 C C . PRO B 1 117 ? -21.656 4.234 8.164 1 94.56 117 PRO B C 1
ATOM 2211 O O . PRO B 1 117 ? -22.016 5.293 8.688 1 94.56 117 PRO B O 1
ATOM 2214 N N . TRP B 1 118 ? -20.75 3.455 8.695 1 95.25 118 TRP B N 1
ATOM 2215 C CA . TRP B 1 118 ? -20.109 3.803 9.953 1 95.25 118 TRP B CA 1
ATOM 2216 C C . TRP B 1 118 ? -18.922 4.742 9.719 1 95.25 118 TRP B C 1
ATOM 2218 O O . TRP B 1 118 ? -18.5 5.457 10.625 1 95.25 118 TRP B O 1
ATOM 2228 N N . ALA B 1 119 ? -18.406 4.746 8.477 1 94.81 119 ALA B N 1
ATOM 2229 C CA . ALA B 1 119 ? -17.281 5.613 8.141 1 94.81 119 ALA B CA 1
ATOM 2230 C C . ALA B 1 119 ? -17.75 7.008 7.742 1 94.81 119 ALA B C 1
ATOM 2232 O O . ALA B 1 119 ? -17.094 8.008 8.039 1 94.81 119 ALA B O 1
ATOM 2233 N N . GLN B 1 120 ? -18.891 7.086 7.191 1 94.5 120 GLN B N 1
ATOM 2234 C CA . GLN B 1 120 ? -19.422 8.305 6.586 1 94.5 120 GLN B CA 1
ATOM 2235 C C . GLN B 1 120 ? -19.531 9.422 7.617 1 94.5 120 GLN B C 1
ATOM 2237 O O . GLN B 1 120 ? -19.109 10.555 7.367 1 94.5 120 GLN B O 1
ATOM 2242 N N . PRO B 1 121 ? -19.984 9.227 8.812 1 94 121 PRO B N 1
ATOM 2243 C CA . PRO B 1 121 ? -20.125 10.312 9.789 1 94 121 PRO B CA 1
ATOM 2244 C C . PRO B 1 121 ? -18.781 10.906 10.203 1 94 121 PRO B C 1
ATOM 2246 O O . PRO B 1 121 ? -18.719 12.055 10.641 1 94 121 PRO B O 1
ATOM 2249 N N . HIS B 1 122 ? -17.734 10.156 10.07 1 94.38 122 HIS B N 1
ATOM 2250 C CA . HIS B 1 122 ? -16.422 10.648 10.461 1 94.38 122 HIS B CA 1
ATOM 2251 C C . HIS B 1 122 ? -15.734 11.383 9.312 1 94.38 122 HIS B C 1
ATOM 2253 O O . HIS B 1 122 ? -14.922 12.273 9.531 1 94.38 122 HIS B O 1
ATOM 2259 N N . LEU B 1 123 ? -16.125 11.07 8.125 1 93.94 123 LEU B N 1
ATOM 2260 C CA . LEU B 1 123 ? -15.492 11.656 6.941 1 93.94 123 LEU B CA 1
ATOM 2261 C C . LEU B 1 123 ? -16.172 12.969 6.559 1 93.94 123 LEU B C 1
ATOM 2263 O O . LEU B 1 123 ? -15.516 13.898 6.082 1 93.94 123 LEU B O 1
ATOM 2267 N N . LEU B 1 124 ? -17.406 13.109 6.828 1 90.75 124 LEU B N 1
ATOM 2268 C CA . LEU B 1 124 ? -18.188 14.25 6.363 1 90.75 124 LEU B CA 1
ATOM 2269 C C . LEU B 1 124 ? -17.672 15.547 6.984 1 90.75 124 LEU B C 1
ATOM 2271 O O . LEU B 1 124 ? -17.422 16.516 6.277 1 90.75 124 LEU B O 1
ATOM 2275 N N . PRO B 1 125 ? -17.438 15.57 8.258 1 90.88 125 PRO B N 1
ATOM 2276 C CA . PRO B 1 125 ? -16.906 16.812 8.836 1 90.88 125 PRO B CA 1
ATOM 2277 C C . PRO B 1 125 ? -15.531 17.172 8.297 1 90.88 125 PRO B C 1
ATOM 2279 O O . PRO B 1 125 ? -15.18 18.359 8.227 1 90.88 125 PRO B O 1
ATOM 2282 N N . ILE B 1 126 ? -14.789 16.234 7.965 1 94 126 ILE B N 1
ATOM 2283 C CA . ILE B 1 126 ? -13.438 16.453 7.477 1 94 126 ILE B CA 1
ATOM 2284 C C . ILE B 1 126 ? -13.477 16.984 6.047 1 94 126 ILE B C 1
ATOM 2286 O O . ILE B 1 126 ? -12.734 17.906 5.695 1 94 126 ILE B O 1
ATOM 2290 N N . MET B 1 127 ? -14.398 16.484 5.312 1 91.81 127 MET B N 1
ATOM 2291 C CA . MET B 1 127 ? -14.445 16.781 3.883 1 91.81 127 MET B CA 1
ATOM 2292 C C . MET B 1 127 ? -15.328 17.984 3.6 1 91.81 127 MET B C 1
ATOM 2294 O O . MET B 1 127 ? -15.547 18.344 2.441 1 91.81 127 MET B O 1
ATOM 2298 N N . ASP B 1 128 ? -15.719 18.562 4.625 1 87.44 128 ASP B N 1
ATOM 2299 C CA . ASP B 1 128 ? -16.578 19.734 4.465 1 87.44 128 ASP B CA 1
ATOM 2300 C C . ASP B 1 128 ? -15.852 20.859 3.734 1 87.44 128 ASP B C 1
ATOM 2302 O O . ASP B 1 128 ? -14.789 21.297 4.176 1 87.44 128 ASP B O 1
ATOM 2306 N N . LYS B 1 129 ? -16.438 21.391 2.693 1 86.69 129 LYS B N 1
ATOM 2307 C CA . LYS B 1 129 ? -15.852 22.453 1.877 1 86.69 129 LYS B CA 1
ATOM 2308 C C . LYS B 1 129 ? -16.062 23.828 2.525 1 86.69 129 LYS B C 1
ATOM 2310 O O . LYS B 1 129 ? -15.352 24.781 2.203 1 86.69 129 LYS B O 1
ATOM 2315 N N . ASN B 1 130 ? -17.047 23.922 3.34 1 90.62 130 ASN B N 1
ATOM 2316 C CA . ASN B 1 130 ? -17.312 25.125 4.113 1 90.62 130 ASN B CA 1
ATOM 2317 C C . ASN B 1 130 ? -17.188 24.875 5.613 1 90.62 130 ASN B C 1
ATOM 2319 O O . ASN B 1 130 ? -18.188 24.797 6.32 1 90.62 130 ASN B O 1
ATOM 2323 N N . PRO B 1 131 ? -15.938 24.875 5.988 1 88.81 131 PRO B N 1
ATOM 2324 C CA . PRO B 1 131 ? -15.711 24.516 7.387 1 88.81 131 PRO B CA 1
ATOM 2325 C C . PRO B 1 131 ? -16.266 25.547 8.367 1 88.81 131 PRO B C 1
ATOM 2327 O O . PRO B 1 131 ? -16.219 26.75 8.094 1 88.81 131 PRO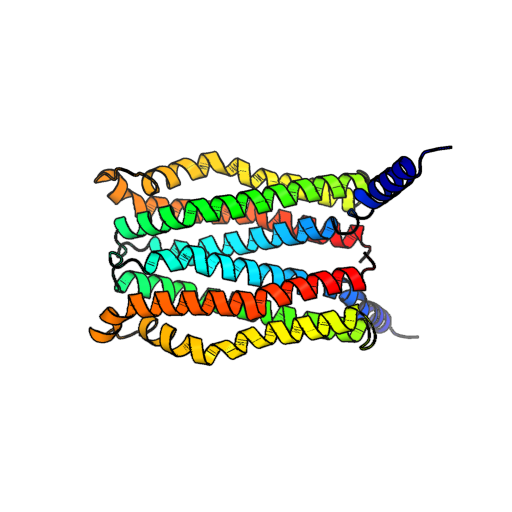 B O 1
ATOM 2330 N N . THR B 1 132 ? -16.891 25.047 9.414 1 89.94 132 THR B N 1
ATOM 2331 C CA . THR B 1 132 ? -17.375 25.844 10.523 1 89.94 132 THR B CA 1
ATOM 2332 C C . THR B 1 132 ? -16.5 25.656 11.758 1 89.94 132 THR B C 1
ATOM 2334 O O . THR B 1 132 ? -15.625 24.781 11.773 1 89.94 132 THR B O 1
ATOM 2337 N N . LYS B 1 133 ? -16.734 26.516 12.727 1 92.94 133 LYS B N 1
ATOM 2338 C CA . LYS B 1 133 ? -16.031 26.375 13.992 1 92.94 133 LYS B CA 1
ATOM 2339 C C . LYS B 1 133 ? -16.312 25.016 14.633 1 92.94 133 LYS B C 1
ATOM 2341 O O . LYS B 1 133 ? -15.422 24.391 15.203 1 92.94 133 LYS B O 1
ATOM 2346 N N . GLU B 1 134 ? -17.484 24.609 14.438 1 89.94 134 GLU B N 1
ATOM 2347 C CA . GLU B 1 134 ? -17.906 23.328 15 1 89.94 134 GLU B CA 1
ATOM 2348 C C . GLU B 1 134 ? -17.188 22.172 14.32 1 89.94 134 GLU B C 1
ATOM 2350 O O . GLU B 1 134 ? -16.703 21.25 14.992 1 89.94 134 GLU B O 1
ATOM 2355 N N . SER B 1 135 ? -17.094 22.188 13.023 1 89.5 135 SER B N 1
ATOM 2356 C CA . SER B 1 135 ? -16.422 21.125 12.289 1 89.5 135 SER B CA 1
ATOM 2357 C C . SER B 1 135 ? -14.938 21.078 12.609 1 89.5 135 SER B C 1
ATOM 2359 O O . SER B 1 135 ? -14.344 20 12.695 1 89.5 135 SER B O 1
ATOM 2361 N N . ASP B 1 136 ? -14.406 22.234 12.844 1 93.38 136 ASP B N 1
ATOM 2362 C CA . ASP B 1 136 ? -12.992 22.312 13.195 1 93.38 136 ASP B CA 1
ATOM 2363 C C . ASP B 1 136 ? -12.727 21.703 14.57 1 93.38 136 ASP B C 1
ATOM 2365 O O . ASP B 1 136 ? -11.711 21.031 14.773 1 93.38 136 ASP B O 1
ATOM 2369 N N . GLU B 1 137 ? -13.617 21.891 15.453 1 92.19 137 GLU B N 1
ATOM 2370 C CA . GLU B 1 137 ? -13.453 21.391 16.812 1 92.19 137 GLU B CA 1
ATOM 2371 C C . GLU B 1 137 ? -13.547 19.859 16.844 1 92.19 137 GLU B C 1
ATOM 2373 O O . GLU B 1 137 ? -12.93 19.219 17.688 1 92.19 137 GLU B O 1
ATOM 2378 N N . LYS B 1 138 ? -14.211 19.281 15.898 1 92.88 138 LYS B N 1
ATOM 2379 C CA . LYS B 1 138 ? -14.477 17.844 15.906 1 92.88 138 LYS B CA 1
ATOM 2380 C C . LYS B 1 138 ? -13.523 17.094 14.984 1 92.88 138 LYS B C 1
ATOM 2382 O O . LYS B 1 138 ? -13.492 15.867 14.984 1 92.88 138 LYS B O 1
ATOM 2387 N N . ILE B 1 139 ? -12.742 17.781 14.281 1 96.56 139 ILE B N 1
ATOM 2388 C CA . ILE B 1 139 ? -12.031 17.172 13.156 1 96.56 139 ILE B CA 1
ATOM 2389 C C . ILE B 1 139 ? -10.992 16.188 13.68 1 96.56 139 ILE B C 1
ATOM 2391 O O . ILE B 1 139 ? -10.773 15.125 13.078 1 96.56 139 ILE B O 1
ATOM 2395 N N . HIS B 1 140 ? -10.32 16.453 14.789 1 97 140 HIS B N 1
ATOM 2396 C CA . HIS B 1 140 ? -9.344 15.539 15.359 1 97 140 HIS B CA 1
ATOM 2397 C C . HIS B 1 140 ? -10.008 14.242 15.805 1 97 140 HIS B C 1
ATOM 2399 O O . HIS B 1 140 ? -9.508 13.156 15.516 1 97 140 HIS B O 1
ATOM 2405 N N . GLU B 1 141 ? -11.055 14.453 16.469 1 96.12 141 GLU B N 1
ATOM 2406 C CA . GLU B 1 141 ? -11.805 13.289 16.938 1 96.12 141 GLU B CA 1
ATOM 2407 C C . GLU B 1 141 ? -12.352 12.484 15.758 1 96.12 141 GLU B C 1
ATOM 2409 O O . GLU B 1 141 ? -12.336 11.25 15.781 1 96.12 141 GLU B O 1
ATOM 2414 N N . SER B 1 142 ? -12.844 13.156 14.789 1 96.69 142 SER B N 1
ATOM 2415 C CA . SER B 1 142 ? -13.328 12.484 13.586 1 96.69 142 SER B CA 1
ATOM 2416 C C . SER B 1 142 ? -12.219 11.672 12.93 1 96.69 142 SER B C 1
ATOM 2418 O O . SER B 1 142 ? -12.438 10.531 12.516 1 96.69 142 SER B O 1
ATOM 2420 N N . ASN B 1 143 ? -11.07 12.281 12.812 1 97.75 143 ASN B N 1
ATOM 2421 C CA . ASN B 1 143 ? -9.93 11.562 12.25 1 97.75 143 ASN B CA 1
ATOM 2422 C C . ASN B 1 143 ? -9.57 10.336 13.078 1 97.75 143 ASN B C 1
ATOM 2424 O O . ASN B 1 143 ? -9.375 9.25 12.531 1 97.75 143 ASN B O 1
ATOM 2428 N N . LYS B 1 144 ? -9.508 10.492 14.367 1 97.06 144 LYS B N 1
ATOM 2429 C CA . LYS B 1 144 ? -9.195 9.391 15.273 1 97.06 144 LYS B CA 1
ATOM 2430 C C . LYS B 1 144 ? -10.211 8.266 15.141 1 97.06 144 LYS B C 1
ATOM 2432 O O . LYS B 1 144 ? -9.844 7.09 15.062 1 97.06 144 LYS B O 1
ATOM 2437 N N . ASN B 1 145 ? -11.406 8.609 15.109 1 96.69 145 ASN B N 1
ATOM 2438 C CA . ASN B 1 145 ? -12.477 7.621 15.008 1 96.69 145 ASN B CA 1
ATOM 2439 C C . ASN B 1 145 ? -12.461 6.906 13.664 1 96.69 145 ASN B C 1
ATOM 2441 O O . ASN B 1 145 ? -12.711 5.703 13.586 1 96.69 145 ASN B O 1
ATOM 2445 N N . PHE B 1 146 ? -12.227 7.641 12.641 1 97 146 PHE B N 1
ATOM 2446 C CA . PHE B 1 146 ? -12.094 7.016 11.328 1 97 146 PHE B CA 1
ATOM 2447 C C . PHE B 1 146 ? -10.977 5.977 11.336 1 97 146 PHE B C 1
ATOM 2449 O O . PHE B 1 146 ? -11.164 4.859 10.844 1 97 146 PHE B O 1
ATOM 2456 N N . ILE B 1 147 ? -9.859 6.312 11.898 1 97 147 ILE B N 1
ATOM 2457 C CA . ILE B 1 147 ? -8.711 5.422 11.922 1 97 147 ILE B CA 1
ATOM 2458 C C . ILE B 1 147 ? -9.031 4.172 12.734 1 97 147 ILE B C 1
ATOM 2460 O O . ILE B 1 147 ? -8.68 3.057 12.344 1 97 147 ILE B O 1
ATOM 2464 N N . ARG B 1 148 ? -9.68 4.363 13.852 1 96.31 148 ARG B N 1
ATOM 2465 C CA . ARG B 1 148 ? -10.094 3.227 14.664 1 96.31 148 ARG B CA 1
ATOM 2466 C C . ARG B 1 148 ? -11.016 2.295 13.875 1 96.31 148 ARG B C 1
ATOM 2468 O O . ARG B 1 148 ? -10.812 1.079 13.875 1 96.31 148 ARG B O 1
ATOM 2475 N N . LEU B 1 149 ? -11.953 2.844 13.266 1 96.69 149 LEU B N 1
ATOM 2476 C CA . LEU B 1 149 ? -12.867 2.062 12.438 1 96.69 149 LEU B CA 1
ATOM 2477 C C . LEU B 1 149 ? -12.109 1.369 11.305 1 96.69 149 LEU B C 1
ATOM 2479 O O . LEU B 1 149 ? -12.43 0.231 10.953 1 96.69 149 LEU B O 1
ATOM 2483 N N . ASP B 1 150 ? -11.234 2.092 10.734 1 95.88 150 ASP B N 1
ATOM 2484 C CA . ASP B 1 150 ? -10.43 1.566 9.633 1 95.88 150 ASP B CA 1
ATOM 2485 C C . ASP B 1 150 ? -9.641 0.336 10.078 1 95.88 150 ASP B C 1
ATOM 2487 O O . ASP B 1 150 ? -9.508 -0.626 9.312 1 95.88 150 ASP B O 1
ATOM 2491 N N . ILE B 1 151 ? -9.133 0.346 11.258 1 96.19 151 ILE B N 1
ATOM 2492 C CA . ILE B 1 151 ? -8.398 -0.795 11.797 1 96.19 151 ILE B CA 1
ATOM 2493 C C . ILE B 1 151 ? -9.336 -1.991 11.938 1 96.19 151 ILE B C 1
ATOM 2495 O O . ILE B 1 151 ? -9 -3.107 11.539 1 96.19 151 ILE B O 1
ATOM 2499 N N . PHE B 1 152 ? -10.508 -1.739 12.438 1 96.19 152 PHE B N 1
ATOM 2500 C CA . PHE B 1 152 ? -11.492 -2.803 12.578 1 96.19 152 PHE B CA 1
ATOM 2501 C C . PHE B 1 152 ? -11.891 -3.361 11.219 1 96.19 152 PHE B C 1
ATOM 2503 O O . PHE B 1 152 ? -11.977 -4.578 11.039 1 96.19 152 PHE B O 1
ATOM 2510 N N . ARG B 1 153 ? -12.117 -2.523 10.312 1 97.25 153 ARG B N 1
ATOM 2511 C CA . ARG B 1 153 ? -12.492 -2.93 8.961 1 97.25 153 ARG B CA 1
ATOM 2512 C C . ARG B 1 153 ? -11.383 -3.738 8.305 1 97.25 153 ARG B C 1
ATOM 2514 O O . ARG B 1 153 ? -11.648 -4.742 7.637 1 97.25 153 ARG B O 1
ATOM 2521 N N . THR B 1 154 ? -10.164 -3.301 8.508 1 97.88 154 THR B N 1
ATOM 2522 C CA . THR B 1 154 ? -9.016 -4.012 7.957 1 97.88 154 THR B CA 1
ATOM 2523 C C . THR B 1 154 ? -8.953 -5.438 8.5 1 97.88 154 THR B C 1
ATOM 2525 O O . THR B 1 154 ? -8.75 -6.387 7.738 1 97.88 154 THR B O 1
ATOM 2528 N N . LEU B 1 155 ? -9.172 -5.598 9.758 1 97.75 155 LEU B N 1
ATOM 2529 C CA . LEU B 1 155 ? -9.102 -6.902 10.406 1 97.75 155 LEU B CA 1
ATOM 2530 C C . LEU B 1 155 ? -10.289 -7.773 10 1 97.75 155 LEU B C 1
ATOM 2532 O O . LEU B 1 155 ? -10.164 -8.992 9.906 1 97.75 155 LEU B O 1
ATOM 2536 N N . ALA B 1 156 ? -11.383 -7.141 9.711 1 97.75 156 ALA B N 1
ATOM 2537 C CA . ALA B 1 156 ? -12.609 -7.871 9.414 1 97.75 156 ALA B CA 1
ATOM 2538 C C . ALA B 1 156 ? -12.703 -8.188 7.922 1 97.75 156 ALA B C 1
ATOM 2540 O O . ALA B 1 156 ? -13.414 -9.117 7.527 1 97.75 156 ALA B O 1
ATOM 2541 N N . SER B 1 157 ? -12.078 -7.434 7.105 1 98.25 157 SER B N 1
ATOM 2542 C CA . SER B 1 157 ? -12.281 -7.555 5.664 1 98.25 157 SER B CA 1
ATOM 2543 C C . SER B 1 157 ? -10.961 -7.82 4.941 1 98.25 157 SER B C 1
ATOM 2545 O O . SER B 1 157 ? -10.727 -8.93 4.453 1 98.25 157 SER B O 1
ATOM 2547 N N . GLU B 1 158 ? -10 -6.945 5.027 1 98.5 158 GLU B N 1
ATOM 2548 C CA . GLU B 1 158 ? -8.797 -7.008 4.195 1 98.5 158 GLU B CA 1
ATOM 2549 C C . GLU B 1 158 ? -7.902 -8.172 4.602 1 98.5 158 GLU B C 1
ATOM 2551 O O . GLU B 1 158 ? -7.359 -8.875 3.748 1 98.5 158 GLU B O 1
ATOM 2556 N N . VAL B 1 159 ? -7.723 -8.383 5.914 1 98.62 159 VAL B N 1
ATOM 2557 C CA . VAL B 1 159 ? -6.828 -9.438 6.379 1 98.62 159 VAL B CA 1
ATOM 2558 C C . VAL B 1 159 ? -7.391 -10.797 5.984 1 98.62 159 VAL B C 1
ATOM 2560 O O . VAL B 1 159 ? -6.73 -11.578 5.297 1 98.62 159 VAL B O 1
ATOM 2563 N N . PRO B 1 160 ? -8.57 -11.07 6.352 1 98.75 160 PRO B N 1
ATOM 2564 C CA . PRO B 1 160 ? -9.07 -12.398 5.969 1 98.75 160 PRO B CA 1
ATOM 2565 C C . PRO B 1 160 ? -9.219 -12.555 4.457 1 98.75 160 PRO B C 1
ATOM 2567 O O . PRO B 1 160 ? -9.023 -13.648 3.924 1 98.75 160 PRO B O 1
ATOM 2570 N N . ALA B 1 161 ? -9.641 -11.516 3.713 1 98.81 161 ALA B N 1
ATOM 2571 C CA . ALA B 1 161 ? -9.719 -11.609 2.258 1 98.81 161 ALA B CA 1
ATOM 2572 C C . ALA B 1 161 ? -8.375 -12.008 1.658 1 98.81 161 ALA B C 1
ATOM 2574 O O . ALA B 1 161 ? -8.305 -12.898 0.807 1 98.81 161 ALA B O 1
ATOM 2575 N N . PHE B 1 162 ? -7.344 -11.406 2.084 1 98.5 162 PHE B N 1
ATOM 2576 C CA . PHE B 1 162 ? -6 -11.719 1.603 1 98.5 162 PHE B CA 1
ATOM 2577 C C . PHE B 1 162 ? -5.645 -13.172 1.889 1 98.5 162 PHE B C 1
ATOM 2579 O O . PHE B 1 162 ? -5.145 -13.875 1.012 1 98.5 162 PHE B O 1
ATOM 2586 N N . LEU B 1 163 ? -5.902 -13.57 3.096 1 98.5 163 LEU B N 1
ATOM 2587 C CA . LEU B 1 163 ? -5.574 -14.938 3.479 1 98.5 163 LEU B CA 1
ATOM 2588 C C . LEU B 1 163 ? -6.367 -15.938 2.645 1 98.5 163 LEU B C 1
ATOM 2590 O O . LEU B 1 163 ? -5.836 -16.969 2.238 1 98.5 163 LEU B O 1
ATOM 2594 N N . CYS B 1 164 ? -7.59 -15.641 2.414 1 98.38 164 CYS B N 1
ATOM 2595 C CA . CYS B 1 164 ? -8.414 -16.516 1.597 1 98.38 164 CYS B CA 1
ATOM 2596 C C . CYS B 1 164 ? -7.922 -16.547 0.155 1 98.38 164 CYS B C 1
ATOM 2598 O O . CYS B 1 164 ? -7.863 -17.609 -0.465 1 98.38 164 CYS B O 1
ATOM 2600 N N . PHE B 1 165 ? -7.582 -15.406 -0.406 1 97.75 165 PHE B N 1
ATOM 2601 C CA . PHE B 1 165 ? -7.043 -15.383 -1.762 1 97.75 165 PHE B CA 1
ATOM 2602 C C . PHE B 1 165 ? -5.719 -16.141 -1.829 1 97.75 165 PHE B C 1
ATOM 2604 O O . PHE B 1 165 ? -5.434 -16.812 -2.814 1 97.75 165 PHE B O 1
ATOM 2611 N N . LEU B 1 166 ? -4.898 -15.93 -0.833 1 96.44 166 LEU B N 1
ATOM 2612 C CA . LEU B 1 166 ? -3.645 -16.672 -0.782 1 96.44 166 LEU B CA 1
ATOM 2613 C C . LEU B 1 166 ? -3.902 -18.172 -0.756 1 96.44 166 LEU B C 1
ATOM 2615 O O . LEU B 1 166 ? -3.336 -18.922 -1.558 1 96.44 166 LEU B O 1
ATOM 2619 N N . GLY B 1 167 ? -4.762 -18.594 0.142 1 96.44 167 GLY B N 1
ATOM 2620 C CA . GLY B 1 167 ? -5.105 -20.016 0.208 1 96.44 167 GLY B CA 1
ATOM 2621 C C . GLY B 1 167 ? -5.715 -20.531 -1.077 1 96.44 167 GLY B C 1
ATOM 2622 O O . GLY B 1 167 ? -5.379 -21.641 -1.524 1 96.44 167 GLY B O 1
ATOM 2623 N N . ALA B 1 168 ? -6.598 -19.781 -1.622 1 96.25 168 ALA B N 1
ATOM 2624 C CA . ALA B 1 168 ? -7.246 -20.188 -2.865 1 96.25 168 ALA B CA 1
ATOM 2625 C C . ALA B 1 168 ? -6.227 -20.344 -3.99 1 96.25 168 ALA B C 1
ATOM 2627 O O . ALA B 1 168 ? -6.293 -21.297 -4.766 1 96.25 168 ALA B O 1
ATOM 2628 N N . THR B 1 169 ? -5.363 -19.391 -4.098 1 93.94 169 THR B N 1
ATOM 2629 C CA . THR B 1 169 ? -4.332 -19.438 -5.125 1 93.94 169 THR B CA 1
ATOM 2630 C C . THR B 1 169 ? -3.461 -20.688 -4.953 1 93.94 169 THR B C 1
ATOM 2632 O O . THR B 1 169 ? -3.193 -21.406 -5.918 1 93.94 169 THR B O 1
ATOM 2635 N N . LEU B 1 170 ? -3.08 -20.969 -3.744 1 93.19 170 LEU B N 1
ATOM 2636 C CA . LEU B 1 170 ? -2.262 -22.141 -3.463 1 93.19 170 LEU B CA 1
ATOM 2637 C C . LEU B 1 170 ? -3.008 -23.422 -3.82 1 93.19 170 LEU B C 1
ATOM 2639 O O . LEU B 1 170 ? -2.441 -24.312 -4.445 1 93.19 170 LEU B O 1
ATOM 2643 N N . ALA B 1 171 ? -4.223 -23.5 -3.449 1 93 171 ALA B N 1
ATOM 2644 C CA . ALA B 1 171 ? -5.039 -24.672 -3.74 1 93 171 ALA B CA 1
ATOM 2645 C C . ALA B 1 171 ? -5.277 -24.812 -5.238 1 93 171 ALA B C 1
ATOM 2647 O O . ALA B 1 171 ? -5.203 -25.922 -5.785 1 93 171 ALA B O 1
ATOM 2648 N N . TYR B 1 172 ? -5.613 -23.719 -5.82 1 90.69 172 TYR B N 1
ATOM 2649 C CA . TYR B 1 172 ? -5.922 -23.719 -7.246 1 90.69 172 TYR B CA 1
ATOM 2650 C C . TYR B 1 172 ? -4.707 -24.141 -8.062 1 90.69 172 TYR B C 1
ATOM 2652 O O . TYR B 1 172 ? -4.836 -24.906 -9.023 1 90.69 172 TYR B O 1
ATOM 2660 N N . LEU B 1 173 ? -3.547 -23.672 -7.699 1 88.12 173 LEU B N 1
ATOM 2661 C CA . LEU B 1 173 ? -2.32 -23.953 -8.438 1 88.12 173 LEU B CA 1
ATOM 2662 C C . LEU B 1 173 ? -1.662 -25.234 -7.926 1 88.12 173 LEU B C 1
ATOM 2664 O O . LEU B 1 173 ? -0.605 -25.625 -8.422 1 88.12 173 LEU B O 1
ATOM 2668 N N . LYS B 1 174 ? -2.238 -25.891 -6.918 1 87.31 174 LYS B N 1
ATOM 2669 C CA . LYS B 1 174 ? -1.759 -27.141 -6.336 1 87.31 174 LYS B CA 1
ATOM 2670 C C . LYS B 1 174 ? -0.341 -26.984 -5.793 1 87.31 174 LYS B C 1
ATOM 2672 O O . LYS B 1 174 ? 0.54 -27.781 -6.102 1 87.31 174 LYS B O 1
ATOM 2677 N N . LEU B 1 175 ? -0.194 -25.891 -5.168 1 83 175 LEU B N 1
ATOM 2678 C CA . LEU B 1 175 ? 1.084 -25.609 -4.52 1 83 175 LEU B CA 1
ATOM 2679 C C . LEU B 1 175 ? 1.036 -25.984 -3.041 1 83 175 LEU B C 1
ATOM 2681 O O . LEU B 1 175 ? -0.033 -25.969 -2.428 1 83 175 LEU B O 1
#

Organism: Talaromyces marneffei (strain ATCC 18224 / CBS 334.59 / QM 7333) (NCBI:txid441960)

Solvent-accessible surface area (backbone atoms only — not comparable to full-atom values): 17041 Å² total; per-residue (Å²): 129,81,48,70,66,52,51,51,45,43,48,44,49,57,49,40,62,59,61,53,41,60,56,29,50,51,43,20,38,48,21,27,37,29,46,38,34,44,53,53,44,51,48,45,63,52,53,54,52,39,42,86,85,43,56,54,68,49,49,30,47,41,48,62,62,25,43,61,64,47,48,52,53,53,50,51,24,48,52,42,24,40,55,23,17,53,53,42,21,67,72,51,32,76,87,31,71,27,8,47,24,15,51,50,17,31,53,22,52,54,47,50,62,70,44,47,78,74,41,46,75,32,44,51,54,41,62,43,88,76,75,45,73,66,37,47,72,42,33,40,58,24,48,45,49,40,50,54,49,47,51,52,44,36,63,64,6,36,51,53,17,31,52,23,25,48,51,15,35,32,51,66,67,70,87,129,78,48,71,64,50,47,50,45,41,47,52,47,62,57,23,74,69,62,58,41,63,53,27,45,52,45,19,36,47,21,28,37,29,46,38,35,43,54,53,45,52,49,46,62,52,53,56,52,40,41,86,87,44,56,52,68,50,50,29,47,40,48,63,63,24,43,62,64,47,48,50,52,52,51,52,24,48,50,42,23,39,53,21,18,52,52,40,21,66,73,52,31,79,89,33,71,26,8,46,24,18,51,50,16,31,52,22,54,54,45,47,61,69,45,47,78,74,41,46,74,31,45,49,55,40,62,44,87,75,75,45,74,67,38,46,71,43,32,39,58,25,49,44,51,40,49,53,49,48,53,52,43,37,63,64,5,36,50,52,17,32,53,23,24,47,50,16,33,31,50,66,68,70,85

Sequence (350 aa):
MSSPLQLQLQSLSSLTISSFLPPLPLVGLITSTSALAYAYCEHIFLNPLSDPSVPPATIRRVWQKCFPPGFVFVATSRIGSIASGVAGYRASGPDSVAGTLYASAIAFTVVHFAFLPWAQPHLLPIMDKNPTKESDEKIHESNKNFIRLDIFRTLASEVPAFLCFLGATLAYLKLMSSPLQLQLQSLSSLTISSFLPPLPLVGLITSTSALAYAYCEHIFLNPLSDPSVPPATIRRVWQKCFPPGFVFVATSRIGSIASGVAGYRASGPDSVAGTLYASAIAFTVVHFAFLPWAQPHLLPIMDKNPTKESDEKIHESNKNFIRLDIFRTLASEVPAFLCFLGATLAYLKL

Secondary structure (DSSP, 8-state):
---HHHHHHHHHHHTTTSTTSTTHHHHHHHHHHHHHHHHHHHHHHHGGGGSTTS-HHHHHHHHHHHHHHHHHHHHHHHHHHHHHHHHHHHHH-TTSHHHHHHHHHHHHHHHHHHTHHHHHHHHHHHH-SS--HHHHHHHHHHHHHHHHHHHHHIIIIIHHHHHHHHHHHHHHTT-/---HHHHHHHHHHHTSTTTTSTTHHHHHHHHHHHHHHHHHHHHHHHGGGGSTTS-HHHHHHHHHHHHHHHHHHHHHHHHHHHHHHHHHHHHH-TTSHHHHHHHHHHHHHHHHHHTHHHHHHHHHHHH-SS--HHHHHHHHHHHHHHHHHHHHHIIIIIHHHHHHHHHHHHHHTT-

Nearest PDB structures (foldseek):
  6egc-assembly1_A  TM=4.980E-01  e=1.260E+00  synthetic construct
  7kl9-assembly1_E  TM=4.832E-01  e=1.927E+00  Homo sapiens
  7xge-assembly3_E  TM=4.159E-01  e=1.202E+00  synthetic construct
  8gl3-assembly1_A  TM=4.028E-01  e=1.452E+00  synthetic construct
  6egc-assembly1_A  TM=5.413E-01  e=9.447E-01  synthetic construct

pLDDT: mean 88.94, std 17.21, range [34.34, 98.81]

Foldseek 3Di:
DQDPVNVVVCCCVVCPCVVVLVCLLVQLLVLLVQLLVLLVVLLVPLVVCLDPVHFLVVSLVVCQVCVVVSVVSLVVSLVSNLVSLVSLLVVQDCPFPLNVLSVVLNVLSVLLVVCVVVLVVLVPLSNPPDHDPVSRVCNSVSSVSNNVSSVVSCVRRSVSSNVSSVSSSCRVVVD/DQPPVNVVVCCVCVCNLVVVLLCLLVQLLVLLVQLLVLLVVLLVPLVVCLDPVHFLVVSLVVCQVCVVVSVVSLVVSLVSNLVSLVSLLVVQDCPFPLNVLSVVLNVLSVLLVVCCVVLVVLVPLSNDPDHDPVSRVCNSVSSVSNNVSSVVSCVRRSVSSNVSSVSSSCRSVVD